Protein 2SAS (pdb70)

Foldseek 3Di:
DADPLLLVLLVVCCPQLAQCVPPQKGAVVSLVSLLCVVCVPCPVVDDPVRSVVLSVLSVVLLVQVCVQQVPPPPRIRGSVSSVVSLVVQLVDDDALVSDRVSVVSSLVSVQCVLCVPPPQFNDLVSLVVLCVVRVADQPPSVVLVCLLCVNVVRTRGSVSSSRLCVCSNHDSDDGNVCCSSNDDD

Organism: Branchiostoma lanceolatum (NCBI:txid7740)

Radius of gyration: 16.26 Å; Cα contacts (8 Å, |Δi|>4): 207; chains: 1; bounding box: 31×40×45 Å

CATH classification: 1.10.238.10

Sequence (185 aa):
GLNDFQKQKIKFTFDFFLDMNHDGSIQDNDFEDMMTRYKEVNKGSLSDADYKSMQASLEDEWRDLKGRADINKDDVVSWEEYLAMWEKTIATCKSVADLPAWCQNRIPFLFKGMDVSGDGIVDLEEFQNYCKNFQLQCADVPAVYNVITDGGKVTFDLNRYKELYYRLLTSPAADAGNTLMGQKP

Structure (mmCIF, N/CA/C/O backbone):
data_2SAS
#
_entry.id   2SAS
#
_cell.length_a   59.600
_cell.length_b   81.300
_cell.length_c   82.400
_cell.angle_alpha   90.00
_cell.angle_beta   90.00
_cell.angle_gamma   90.00
#
_symmetry.space_group_name_H-M   'C 2 2 21'
#
loop_
_entity.id
_entity.type
_entity.pdbx_description
1 polymer 'SARCOPLASMIC CALCIUM-BINDING PROTEIN'
2 non-polymer 'CALCIUM ION'
3 water water
#
loop_
_atom_site.group_PDB
_atom_site.id
_atom_site.type_symbol
_atom_site.label_atom_id
_atom_site.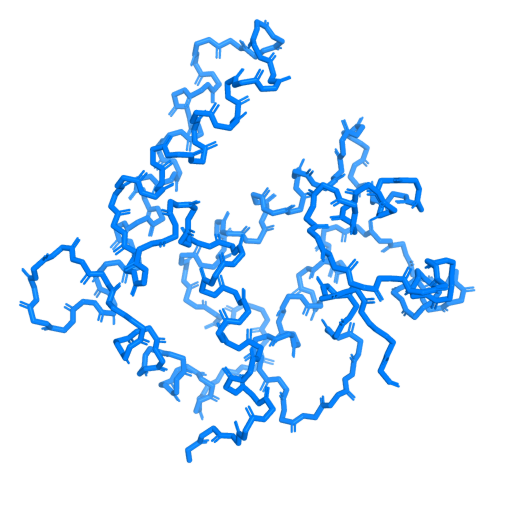label_alt_id
_atom_site.label_comp_id
_atom_site.label_asym_id
_atom_site.label_entity_id
_atom_site.label_seq_id
_atom_site.pdbx_PDB_ins_code
_atom_site.Cartn_x
_atom_site.Cartn_y
_atom_site.Cartn_z
_atom_site.occupancy
_atom_site.B_iso_or_equiv
_atom_site.auth_seq_id
_atom_site.auth_comp_id
_atom_site.auth_asym_id
_atom_site.auth_atom_id
_atom_site.pdbx_PDB_model_num
ATOM 1 N N . GLY A 1 1 ? 18.935 -9.265 36.252 1.00 23.16 1 GLY A N 1
ATOM 2 C CA . GLY A 1 1 ? 19.393 -7.891 35.996 1.00 23.71 1 GLY A CA 1
ATOM 3 C C . GLY A 1 1 ? 19.381 -7.629 34.492 1.00 23.49 1 GLY A C 1
ATOM 4 O O . GLY A 1 1 ? 18.656 -8.249 33.682 1.00 25.75 1 GLY A O 1
ATOM 5 N N . LEU A 1 2 ? 20.216 -6.714 34.087 1.00 21.01 2 LEU A N 1
ATOM 6 C CA . LEU A 1 2 ? 20.297 -6.436 32.614 1.00 19.42 2 LEU A CA 1
ATOM 7 C C . LEU A 1 2 ? 21.709 -6.889 32.326 1.00 19.18 2 LEU A C 1
ATOM 8 O O . LEU A 1 2 ? 22.491 -6.821 33.296 1.00 20.87 2 LEU A O 1
ATOM 13 N N . ASN A 1 3 ? 22.091 -7.367 31.162 1.00 18.80 3 ASN A N 1
ATOM 14 C CA . ASN A 1 3 ? 23.540 -7.733 31.002 1.00 15.48 3 ASN A CA 1
ATOM 15 C C . ASN A 1 3 ? 24.242 -6.439 30.615 1.00 16.17 3 ASN A C 1
ATOM 16 O O . ASN A 1 3 ? 23.579 -5.373 30.455 1.00 16.95 3 ASN A O 1
ATOM 21 N N . ASP A 1 4 ? 25.539 -6.533 30.417 1.00 15.93 4 ASP A N 1
ATOM 22 C CA . ASP A 1 4 ? 26.433 -5.450 30.082 1.00 16.18 4 ASP A CA 1
ATOM 23 C C . ASP A 1 4 ? 25.909 -4.706 28.823 1.00 16.01 4 ASP A C 1
ATOM 24 O O . ASP A 1 4 ? 25.686 -3.507 28.906 1.00 15.11 4 ASP A O 1
ATOM 29 N N . PHE A 1 5 ? 25.745 -5.475 27.780 1.00 15.57 5 PHE A N 1
ATOM 30 C CA . PHE A 1 5 ? 25.261 -5.078 26.475 1.00 15.84 5 PHE A CA 1
ATOM 31 C C . PHE A 1 5 ? 23.983 -4.247 26.588 1.00 17.03 5 PHE A C 1
ATOM 32 O O . PHE A 1 5 ? 23.894 -3.167 25.987 1.00 16.22 5 PHE A O 1
ATOM 40 N N . GLN A 1 6 ? 23.028 -4.804 27.349 1.00 16.41 6 GLN A N 1
ATOM 41 C CA . GLN A 1 6 ? 21.774 -4.103 27.549 1.00 17.23 6 GLN A CA 1
ATOM 42 C C . GLN A 1 6 ? 21.999 -2.721 28.162 1.00 17.97 6 GLN A C 1
ATOM 43 O O . GLN A 1 6 ? 21.409 -1.726 27.749 1.00 17.72 6 GLN A O 1
ATOM 49 N N . LYS A 1 7 ? 22.837 -2.679 29.187 1.00 19.30 7 LYS A N 1
ATOM 50 C CA . LYS A 1 7 ? 23.155 -1.486 29.945 1.00 19.59 7 LYS A CA 1
ATOM 51 C C . LYS A 1 7 ? 23.904 -0.453 29.124 1.00 19.19 7 LYS A C 1
ATOM 52 O O . LYS A 1 7 ? 23.754 0.765 29.396 1.00 19.57 7 LYS A O 1
ATOM 58 N N . GLN A 1 8 ? 24.638 -0.950 28.181 1.00 18.32 8 GLN A N 1
ATOM 59 C CA . GLN A 1 8 ? 25.430 -0.124 27.240 1.00 18.66 8 GLN A CA 1
ATOM 60 C C . GLN A 1 8 ? 24.489 0.704 26.349 1.00 17.55 8 GLN A C 1
ATOM 61 O O . GLN A 1 8 ? 24.714 1.923 26.158 1.00 18.05 8 GLN A O 1
ATOM 67 N N . LYS A 1 9 ? 23.477 0.062 25.821 1.00 16.35 9 LYS A N 1
ATOM 68 C CA . LYS A 1 9 ? 22.476 0.629 24.913 1.00 15.48 9 LYS A CA 1
ATOM 69 C C . LYS A 1 9 ? 21.552 1.510 25.715 1.00 16.36 9 LYS A C 1
ATOM 70 O O . LYS A 1 9 ? 21.069 2.507 25.163 1.00 18.09 9 LYS A O 1
ATOM 76 N N . ILE A 1 10 ? 21.271 1.125 26.954 1.00 16.68 10 ILE A N 1
ATOM 77 C CA . ILE A 1 10 ? 20.444 1.999 27.813 1.00 16.41 10 ILE A CA 1
ATOM 78 C C . ILE A 1 10 ? 21.212 3.310 28.066 1.00 15.44 10 ILE A C 1
ATOM 79 O O . ILE A 1 10 ? 20.694 4.429 27.973 1.00 15.65 10 ILE A O 1
ATOM 84 N N . LYS A 1 11 ? 22.488 3.206 28.346 1.00 15.15 11 LYS A N 1
ATOM 85 C CA . LYS A 1 11 ? 23.312 4.409 28.556 1.00 16.86 11 LYS A CA 1
ATOM 86 C C . LYS A 1 11 ? 23.178 5.253 27.279 1.00 17.83 11 LYS A C 1
ATOM 87 O O . LYS A 1 11 ? 22.887 6.456 27.325 1.00 18.78 11 LYS A O 1
ATOM 93 N N . PHE A 1 12 ? 23.349 4.587 26.127 1.00 17.40 12 PHE A N 1
ATOM 94 C CA . PHE A 1 12 ? 23.232 5.205 24.821 1.00 16.08 12 PHE A CA 1
ATOM 95 C C . PHE A 1 12 ? 22.006 6.072 24.706 1.00 15.77 12 PHE A C 1
ATOM 96 O O . PHE A 1 12 ? 22.158 7.245 24.305 1.00 17.65 12 PHE A O 1
ATOM 104 N N . THR A 1 13 ? 20.835 5.583 24.978 1.00 16.36 13 THR A N 1
ATOM 105 C CA . THR A 1 13 ? 19.601 6.422 24.906 1.00 16.99 13 THR A CA 1
ATOM 106 C C . THR A 1 13 ? 19.576 7.512 25.947 1.00 19.36 13 THR A C 1
ATOM 107 O O . THR A 1 13 ? 18.976 8.623 25.749 1.00 21.96 13 THR A O 1
ATOM 111 N N . PHE A 1 14 ? 20.172 7.285 27.117 1.00 18.50 14 PHE A N 1
ATOM 112 C CA . PHE A 1 14 ? 20.132 8.331 28.180 1.00 17.57 14 PHE A CA 1
ATOM 113 C C . PHE A 1 14 ? 20.834 9.535 27.559 1.00 18.43 14 PHE A C 1
ATOM 114 O O . PHE A 1 14 ? 20.283 10.618 27.402 1.00 18.04 14 PHE A O 1
ATOM 122 N N . ASP A 1 15 ? 22.070 9.247 27.151 1.00 18.57 15 ASP A N 1
ATOM 123 C CA . ASP A 1 15 ? 23.021 10.192 26.624 1.00 17.80 15 ASP A CA 1
ATOM 124 C C . ASP A 1 15 ? 22.738 10.933 25.338 1.00 17.62 15 ASP A C 1
ATOM 125 O O . ASP A 1 15 ? 23.128 12.103 25.252 1.00 19.53 15 ASP A O 1
ATOM 130 N N . PHE A 1 16 ? 22.208 10.258 24.347 1.00 18.23 16 PHE A N 1
ATOM 131 C CA . PHE A 1 16 ? 21.949 10.798 23.016 1.00 16.48 16 PHE A CA 1
ATOM 132 C C . PHE A 1 16 ? 20.518 11.176 22.807 1.00 15.37 16 PHE A C 1
ATOM 133 O O . PHE A 1 16 ? 20.197 12.089 22.038 1.00 17.69 16 PHE A O 1
ATOM 141 N N . PHE A 1 17 ? 19.605 10.510 23.447 1.00 15.22 17 PHE A N 1
ATOM 142 C CA . PHE A 1 17 ? 18.185 10.818 23.188 1.00 14.91 17 PHE A CA 1
ATOM 143 C C . PHE A 1 17 ? 17.581 11.651 24.311 1.00 16.29 17 PHE A C 1
ATOM 144 O O . PHE A 1 17 ? 16.466 12.132 24.057 1.00 16.27 17 PHE A O 1
ATOM 152 N N . LEU A 1 18 ? 18.225 11.797 25.464 1.00 17.32 18 LEU A N 1
ATOM 153 C CA . LEU A 1 18 ? 17.512 12.564 26.514 1.00 18.24 18 LEU A CA 1
ATOM 154 C C . LEU A 1 18 ? 18.331 13.644 27.207 1.00 18.23 18 LEU A C 1
ATOM 155 O O . LEU A 1 18 ? 17.740 14.726 27.371 1.00 18.25 18 LEU A O 1
ATOM 160 N N . ASP A 1 19 ? 19.534 13.313 27.586 1.00 17.63 19 ASP A N 1
ATOM 161 C CA . ASP A 1 19 ? 20.435 14.228 28.303 1.00 17.76 19 ASP A CA 1
ATOM 162 C C . ASP A 1 19 ? 21.113 15.143 27.294 1.00 17.66 19 ASP A C 1
ATOM 163 O O . ASP A 1 19 ? 22.320 15.053 27.014 1.00 17.36 19 ASP A O 1
ATOM 168 N N . MET A 1 20 ? 20.307 16.050 26.759 1.00 19.11 20 MET A N 1
ATOM 169 C CA . MET A 1 20 ? 20.771 17.021 25.725 1.00 20.09 20 MET A CA 1
ATOM 170 C C . MET A 1 20 ? 21.910 17.904 26.209 1.00 21.28 20 MET A C 1
ATOM 171 O O . MET A 1 20 ? 22.853 18.109 25.437 1.00 21.61 20 MET A O 1
ATOM 176 N N . ASN A 1 21 ? 21.825 18.364 27.455 1.00 21.57 21 ASN A N 1
ATOM 177 C CA . ASN A 1 21 ? 22.854 19.223 28.019 1.00 22.27 21 ASN A CA 1
ATOM 178 C C . ASN A 1 21 ? 24.014 18.469 28.645 1.00 23.15 21 ASN A C 1
ATOM 179 O O . ASN A 1 21 ? 24.823 19.146 29.314 1.00 24.12 21 ASN A O 1
ATOM 184 N N . HIS A 1 22 ? 24.051 17.162 28.557 1.00 23.15 22 HIS A N 1
ATOM 185 C CA . HIS A 1 22 ? 25.188 16.397 29.097 1.00 22.99 22 HIS A CA 1
ATOM 186 C C . HIS A 1 22 ? 25.577 16.516 30.523 1.00 22.18 22 HIS A C 1
ATOM 187 O O . HIS A 1 22 ? 26.807 16.523 30.836 1.00 23.34 22 HIS A O 1
ATOM 194 N N . ASP A 1 23 ? 24.695 16.529 31.506 1.00 21.56 23 ASP A N 1
ATOM 195 C CA . ASP A 1 23 ? 25.141 16.637 32.919 1.00 20.63 23 ASP A CA 1
ATOM 196 C C . ASP A 1 23 ? 24.925 15.381 33.714 1.00 21.97 23 ASP A C 1
ATOM 197 O O . ASP A 1 23 ? 25.135 15.355 34.947 1.00 22.96 23 ASP A O 1
ATOM 202 N N . GLY A 1 24 ? 24.535 14.262 33.088 1.00 22.14 24 GLY A N 1
ATOM 203 C CA . GLY A 1 24 ? 24.346 12.992 33.741 1.00 21.37 24 GLY A CA 1
ATOM 204 C C . GLY A 1 24 ? 22.993 12.838 34.394 1.00 22.09 24 GLY A C 1
ATOM 205 O O . GL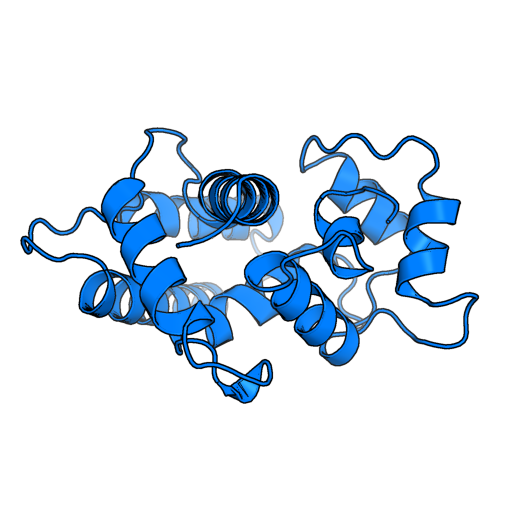Y A 1 24 ? 22.803 11.882 35.183 1.00 22.23 24 GLY A O 1
ATOM 206 N N . SER A 1 25 ? 22.115 13.783 34.097 1.00 21.75 25 SER A N 1
ATOM 207 C CA . SER A 1 25 ? 20.755 13.819 34.647 1.00 21.15 25 SER A CA 1
ATOM 208 C C . SER A 1 25 ? 19.819 14.327 33.514 1.00 20.30 25 SER A C 1
ATOM 209 O O . SER A 1 25 ? 20.277 15.173 32.759 1.00 18.50 25 SER A O 1
ATOM 212 N N . ILE A 1 26 ? 18.623 13.815 33.573 1.00 20.43 26 ILE A N 1
ATOM 213 C 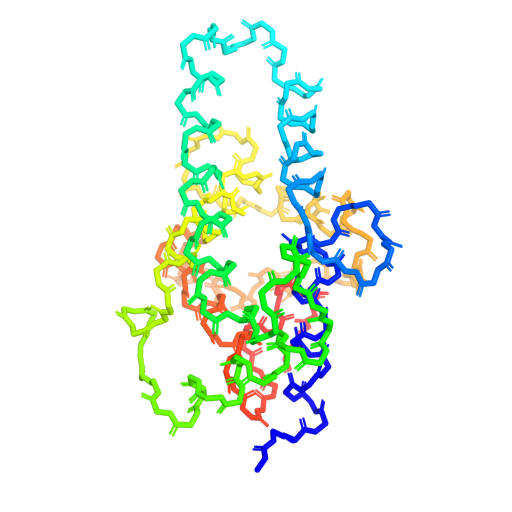CA . ILE A 1 26 ? 17.506 14.157 32.730 1.00 21.14 26 ILE A CA 1
ATOM 214 C C . ILE A 1 26 ? 16.722 15.185 33.624 1.00 21.68 26 ILE A C 1
ATOM 215 O O . ILE A 1 26 ? 16.496 14.833 34.785 1.00 20.58 26 ILE A O 1
ATOM 220 N N . GLN A 1 27 ? 16.354 16.296 33.052 1.00 22.61 27 GLN A N 1
ATOM 221 C CA . GLN A 1 27 ? 15.603 17.344 33.797 1.00 22.92 27 GLN A CA 1
ATOM 222 C C . GLN A 1 27 ? 14.833 18.170 32.782 1.00 21.59 27 GLN A C 1
ATOM 223 O O . GLN A 1 27 ? 15.326 18.022 31.645 1.00 23.49 27 GLN A O 1
ATOM 229 N N . ASP A 1 28 ? 13.822 18.924 33.130 1.00 19.60 28 ASP A N 1
ATOM 230 C CA . ASP A 1 28 ? 13.105 19.754 32.158 1.00 18.70 28 ASP A CA 1
ATOM 231 C C . ASP A 1 28 ? 14.077 20.509 31.253 1.00 17.17 28 ASP A C 1
ATOM 232 O O . ASP A 1 28 ? 13.833 20.608 30.056 1.00 16.33 28 ASP A O 1
ATOM 237 N N . ASN A 1 29 ? 15.174 21.027 31.765 1.00 16.92 29 ASN A N 1
ATOM 238 C CA . ASN A 1 29 ? 16.083 21.783 30.921 1.00 19.42 29 ASN A CA 1
ATOM 239 C C . ASN A 1 29 ? 16.574 20.989 29.707 1.00 19.60 29 ASN A C 1
ATOM 240 O O . ASN A 1 29 ? 16.972 21.641 28.702 1.00 21.26 29 ASN A O 1
ATOM 245 N N . ASP A 1 30 ? 16.634 19.699 29.803 1.00 18.17 30 ASP A N 1
ATOM 246 C CA . ASP A 1 30 ? 17.082 18.815 28.706 1.00 16.60 30 ASP A CA 1
ATOM 247 C C . ASP A 1 30 ? 15.998 18.942 27.591 1.00 15.52 30 ASP A C 1
ATOM 248 O O . ASP A 1 30 ? 16.388 19.127 26.437 1.00 15.62 30 ASP A O 1
ATOM 253 N N . PHE A 1 31 ? 14.771 18.867 28.008 1.00 12.43 31 PHE A N 1
ATOM 254 C CA . PHE A 1 31 ? 13.603 19.014 27.135 1.00 14.19 31 PHE A CA 1
ATOM 255 C C . PHE A 1 31 ? 13.531 20.419 26.534 1.00 16.01 31 PHE A C 1
ATOM 256 O O . PHE A 1 31 ? 13.126 20.597 25.361 1.00 15.30 31 PHE A O 1
ATOM 264 N N . GLU A 1 32 ? 13.898 21.469 27.265 1.00 18.36 32 GLU A N 1
ATOM 265 C CA . GLU A 1 32 ? 13.905 22.840 26.726 1.00 20.14 32 GLU A CA 1
ATOM 266 C C . GLU A 1 32 ? 14.957 22.880 25.602 1.00 20.44 32 GLU A C 1
ATOM 267 O O . GLU A 1 32 ? 14.816 23.576 24.583 1.00 19.84 32 GLU A O 1
ATOM 273 N N . ASP A 1 33 ? 16.023 22.112 25.742 1.00 20.37 33 ASP A N 1
ATOM 274 C CA . ASP A 1 33 ? 17.129 22.004 24.783 1.00 20.45 33 ASP A CA 1
ATOM 275 C C . ASP A 1 33 ? 16.684 21.297 23.500 1.00 20.40 33 ASP A C 1
ATOM 276 O O . ASP A 1 33 ? 17.251 21.423 22.398 1.00 20.94 33 ASP A O 1
ATOM 281 N N . MET A 1 34 ? 15.655 20.485 23.625 1.00 19.02 34 MET A N 1
ATOM 282 C CA . MET A 1 34 ? 15.133 19.785 22.427 1.00 16.73 34 MET A CA 1
ATOM 283 C C . MET A 1 34 ? 14.428 20.846 21.565 1.00 17.85 34 MET A C 1
ATOM 284 O O . MET A 1 34 ? 14.556 20.881 20.321 1.00 18.52 34 MET A O 1
ATOM 289 N N . MET A 1 35 ? 13.691 21.696 22.248 1.00 17.34 35 MET A N 1
ATOM 290 C CA . MET A 1 35 ? 12.901 22.801 21.736 1.00 17.69 35 MET A CA 1
ATOM 291 C C . MET A 1 35 ? 13.807 23.827 21.099 1.00 18.56 35 MET A C 1
ATOM 292 O O . MET A 1 35 ? 13.559 24.286 19.977 1.00 20.50 35 MET A O 1
ATOM 297 N N . THR A 1 36 ? 14.857 24.170 21.821 1.00 19.22 36 THR A N 1
ATOM 298 C CA . THR A 1 36 ? 15.875 25.062 21.267 1.00 19.43 36 THR A CA 1
ATOM 299 C C . THR A 1 36 ? 16.403 24.450 19.972 1.00 19.44 36 THR A C 1
ATOM 300 O O . THR A 1 36 ? 16.603 25.184 19.025 1.00 20.41 36 THR A O 1
ATOM 304 N N . ARG A 1 37 ? 16.681 23.186 19.949 1.00 22.68 37 ARG A N 1
ATOM 305 C CA . ARG A 1 37 ? 17.237 22.471 18.753 1.00 23.32 37 ARG A CA 1
ATOM 306 C C . ARG A 1 37 ? 16.235 22.673 17.592 1.00 23.20 37 ARG A C 1
ATOM 307 O O . ARG A 1 37 ? 16.640 23.142 16.520 1.00 23.47 37 ARG A O 1
ATOM 315 N N . TYR A 1 38 ? 14.993 22.340 17.920 1.00 21.85 38 TYR A N 1
ATOM 316 C CA . TYR A 1 38 ? 13.843 22.403 17.030 1.00 21.17 38 TYR A CA 1
ATOM 317 C C . TYR A 1 38 ? 13.647 23.743 16.343 1.00 21.57 38 TYR A C 1
ATOM 318 O O . TYR A 1 38 ? 13.423 23.791 15.121 1.00 21.05 38 TYR A O 1
ATOM 327 N N . LYS A 1 39 ? 13.604 24.786 17.154 1.00 22.20 39 LYS A N 1
ATOM 328 C CA . LYS A 1 39 ? 13.421 26.162 16.643 1.00 22.23 39 LYS A CA 1
ATOM 329 C C . LYS A 1 39 ? 14.716 26.535 15.883 1.00 22.60 39 LYS A C 1
ATOM 330 O O . LYS A 1 39 ? 14.603 27.119 14.808 1.00 23.49 39 LYS A O 1
ATOM 336 N N . GLU A 1 40 ? 15.844 26.180 16.406 1.00 22.92 40 GLU A N 1
ATOM 337 C CA . GLU A 1 40 ? 17.207 26.393 15.898 1.00 25.44 40 GLU A CA 1
ATOM 338 C C . GLU A 1 40 ? 17.252 26.055 14.411 1.00 25.99 40 GLU A C 1
ATOM 339 O O . GLU A 1 40 ? 17.692 26.899 13.570 1.00 26.97 40 GLU A O 1
ATOM 345 N N . VAL A 1 41 ? 16.772 24.872 14.046 1.00 25.52 41 VAL A N 1
ATOM 346 C CA . VAL A 1 41 ? 16.768 24.372 12.686 1.00 24.73 41 VAL A CA 1
ATOM 347 C C . VAL A 1 41 ? 15.549 24.631 11.826 1.00 23.93 41 VAL A C 1
ATOM 348 O O . VAL A 1 41 ? 15.770 24.614 10.592 1.00 23.52 41 VAL A O 1
ATOM 352 N N . ASN A 1 42 ? 14.372 24.734 12.392 1.00 22.41 42 ASN A N 1
ATOM 353 C CA . ASN A 1 42 ? 13.174 24.970 11.595 1.00 23.91 42 ASN A CA 1
ATOM 354 C C . ASN A 1 42 ? 12.777 26.451 11.399 1.00 22.90 42 ASN A C 1
ATOM 355 O O . ASN A 1 42 ? 11.979 26.723 10.490 1.00 22.01 42 ASN A O 1
ATOM 360 N N . LYS A 1 43 ? 13.241 27.267 12.293 1.00 22.13 43 LYS A N 1
ATOM 361 C CA . LYS A 1 43 ? 12.972 28.686 12.418 1.00 21.09 43 LYS A CA 1
ATOM 362 C C . LYS A 1 43 ? 11.526 28.992 12.061 1.00 19.85 43 LYS A C 1
ATOM 363 O O . LYS A 1 43 ? 10.599 28.360 12.543 1.00 18.17 43 LYS A O 1
ATOM 369 N N . GLY A 1 44 ? 11.318 29.933 11.143 1.00 20.00 44 GLY A N 1
ATOM 370 C CA . GLY A 1 44 ? 10.030 30.364 10.638 1.00 17.88 44 GLY A CA 1
ATOM 371 C C . GLY A 1 44 ? 9.370 29.358 9.718 1.00 17.39 44 GLY A C 1
ATOM 372 O O . GLY A 1 44 ? 8.234 29.646 9.238 1.00 16.10 44 GLY A O 1
ATOM 373 N N . SER A 1 45 ? 10.014 28.201 9.498 1.00 15.99 45 SER A N 1
ATOM 374 C CA . SER A 1 45 ? 9.325 27.224 8.615 1.00 17.07 45 SER A CA 1
ATOM 375 C C . SER A 1 45 ? 8.081 26.707 9.334 1.00 15.64 45 SER A C 1
ATOM 376 O O . SER A 1 45 ? 7.213 26.158 8.683 1.00 15.83 45 SER A O 1
ATOM 379 N N . LEU A 1 46 ? 8.118 26.831 10.644 1.00 17.32 46 LEU A N 1
ATOM 380 C CA . LEU A 1 46 ? 7.011 26.319 11.503 1.00 18.66 46 LEU A CA 1
ATOM 381 C C . LEU A 1 46 ? 6.332 27.518 12.125 1.00 18.47 46 LEU A C 1
ATOM 382 O O . LEU A 1 46 ? 7.035 28.517 12.402 1.00 20.11 46 LEU A O 1
ATOM 387 N N . SER A 1 47 ? 5.057 27.471 12.375 1.00 18.17 47 SER A N 1
ATOM 388 C CA . SER A 1 47 ? 4.385 28.605 13.042 1.00 18.81 47 SER A CA 1
ATOM 389 C C . SER A 1 47 ? 4.564 28.525 14.567 1.00 19.79 47 SER A C 1
ATOM 390 O O . SER A 1 47 ? 5.014 27.481 15.133 1.00 21.76 47 SER A O 1
ATOM 393 N N . ASP A 1 48 ? 4.174 29.587 15.227 1.00 17.96 48 ASP A N 1
ATOM 394 C CA . ASP A 1 48 ? 4.225 29.688 16.701 1.00 17.40 48 ASP A CA 1
ATOM 395 C C . ASP A 1 48 ? 3.413 28.502 17.234 1.00 15.72 48 ASP A C 1
ATOM 396 O O . ASP A 1 48 ? 3.837 27.693 18.055 1.00 16.35 48 ASP A O 1
ATOM 401 N N . ALA A 1 49 ? 2.205 28.343 16.776 1.00 15.58 49 ALA A N 1
ATOM 402 C CA . ALA A 1 49 ? 1.349 27.232 17.217 1.00 16.34 49 ALA A CA 1
ATOM 403 C C . ALA A 1 49 ? 2.055 25.877 17.102 1.00 16.82 49 ALA A C 1
ATOM 404 O O . ALA A 1 49 ? 1.855 25.040 18.000 1.00 16.54 49 ALA A O 1
ATOM 406 N N . ASP A 1 50 ? 2.813 25.636 16.033 1.00 16.61 50 ASP A N 1
ATOM 407 C CA . ASP A 1 50 ? 3.492 24.349 15.847 1.00 18.14 50 ASP A CA 1
ATOM 408 C C . ASP A 1 50 ? 4.510 24.121 16.972 1.00 19.03 50 ASP A C 1
ATOM 409 O O . ASP A 1 50 ? 4.632 22.985 17.448 1.00 20.22 50 ASP A O 1
ATOM 414 N N . TYR A 1 51 ? 5.220 25.170 17.354 1.00 17.43 51 TYR A N 1
ATOM 415 C CA . TYR A 1 51 ? 6.208 25.054 18.439 1.00 16.40 51 TYR A CA 1
ATOM 416 C C . TYR A 1 51 ? 5.514 24.786 19.759 1.00 18.40 51 TYR A C 1
ATOM 417 O O . TYR A 1 51 ? 5.960 24.017 20.596 1.00 17.47 51 TYR A O 1
ATOM 426 N N . LYS A 1 52 ? 4.340 25.446 19.872 1.00 19.72 52 LYS A N 1
ATOM 427 C CA . LYS A 1 52 ? 3.533 25.274 21.082 1.00 19.09 52 LYS A CA 1
ATOM 428 C C . LYS A 1 52 ? 3.079 23.841 21.213 1.00 19.13 52 LYS A C 1
ATOM 429 O O . LYS A 1 52 ? 3.236 23.239 22.304 1.00 18.29 52 LYS A O 1
ATOM 435 N N . SER A 1 53 ? 2.597 23.264 20.126 1.00 19.15 53 SER A N 1
ATOM 436 C CA . SER A 1 53 ? 2.139 21.860 20.200 1.00 19.79 53 SER A CA 1
ATOM 437 C C . SER A 1 53 ? 3.291 20.958 20.588 1.00 20.63 53 SER A C 1
ATOM 438 O O . SER A 1 53 ? 3.137 20.090 21.443 1.00 21.99 53 SER A O 1
ATOM 441 N N . MET A 1 54 ? 4.395 21.170 19.908 1.00 21.46 54 MET A N 1
ATOM 442 C CA . MET A 1 54 ? 5.627 20.380 20.135 1.00 21.94 54 MET A CA 1
ATOM 443 C C . MET A 1 54 ? 6.024 20.412 21.616 1.00 20.98 54 MET A C 1
ATOM 444 O O . MET A 1 54 ? 6.419 19.438 22.262 1.00 20.16 54 MET A O 1
ATOM 449 N N . GLN A 1 55 ? 5.907 21.582 22.175 1.00 20.69 55 GLN A N 1
ATOM 450 C CA . GLN A 1 55 ? 6.245 21.833 23.580 1.00 20.83 55 GLN A CA 1
ATOM 451 C C . GLN A 1 55 ? 5.342 21.036 24.525 1.00 19.73 55 GLN A C 1
ATOM 452 O O . GLN A 1 55 ? 5.903 20.417 25.431 1.00 20.02 55 GLN A O 1
ATOM 458 N N . ALA A 1 56 ? 4.040 21.031 24.269 1.00 16.97 56 ALA A N 1
ATOM 459 C CA . ALA A 1 56 ? 3.039 20.334 25.008 1.00 15.38 56 ALA A CA 1
ATOM 460 C C . ALA A 1 56 ? 3.324 18.826 25.006 1.00 18.05 56 ALA A C 1
ATOM 461 O O . ALA A 1 56 ? 3.191 18.168 26.064 1.00 18.40 56 ALA A O 1
ATOM 463 N N . SER A 1 57 ? 3.774 18.291 23.873 1.00 19.05 57 SER A N 1
ATOM 464 C CA . SER A 1 57 ? 4.094 16.854 23.836 1.00 19.17 57 SER A CA 1
ATOM 465 C C . SER A 1 57 ? 5.384 16.585 24.592 1.00 18.85 57 SER A C 1
ATOM 466 O O . SER A 1 57 ? 5.513 15.452 25.101 1.00 20.19 57 SER A O 1
ATOM 469 N N . LEU A 1 58 ? 6.283 17.535 24.692 1.00 18.62 58 LEU A N 1
ATOM 470 C CA . LEU A 1 58 ? 7.542 17.352 25.446 1.00 18.90 58 LEU A CA 1
ATOM 471 C C . LEU A 1 58 ? 7.244 17.435 26.954 1.00 20.23 58 LEU A C 1
ATOM 472 O O . LEU A 1 58 ? 7.791 16.731 27.818 1.00 19.85 58 LEU A O 1
ATOM 477 N N . GLU A 1 59 ? 6.378 18.388 27.296 1.00 20.17 59 GLU A N 1
ATOM 478 C CA . GLU A 1 59 ? 5.981 18.597 28.699 1.00 19.92 59 GLU A CA 1
ATOM 479 C C . GLU A 1 59 ? 5.357 17.316 29.250 1.00 19.84 59 GLU A C 1
ATOM 480 O O . GLU A 1 59 ? 5.688 16.806 30.319 1.00 19.76 59 GLU A O 1
ATOM 486 N N . ASP A 1 60 ? 4.451 16.836 28.472 1.00 20.10 60 ASP A N 1
ATOM 487 C CA . ASP A 1 60 ? 3.663 15.620 28.618 1.00 22.33 60 ASP A CA 1
ATOM 488 C C . ASP A 1 60 ? 4.625 14.425 28.624 1.00 21.78 60 ASP A C 1
ATOM 489 O O . ASP A 1 60 ? 4.449 13.425 29.322 1.00 23.21 60 ASP A O 1
ATOM 494 N N . GLU A 1 61 ? 5.697 14.495 27.846 1.00 20.51 61 GLU A N 1
ATOM 495 C CA . GLU A 1 61 ? 6.688 13.418 27.850 1.00 19.78 61 GLU A CA 1
ATOM 496 C C . GLU A 1 61 ? 7.454 13.467 29.184 1.00 19.52 61 GLU A C 1
ATOM 497 O O . GLU A 1 61 ? 7.473 12.427 29.943 1.00 20.57 61 GLU A O 1
ATOM 503 N N . TRP A 1 62 ? 8.022 14.576 29.540 1.00 16.95 62 TRP A N 1
ATOM 504 C CA . TRP A 1 62 ? 8.776 14.762 30.781 1.00 18.50 62 TRP A CA 1
ATOM 505 C C . TRP A 1 62 ? 7.959 14.301 32.007 1.00 21.22 62 TRP A C 1
ATOM 506 O O . TRP A 1 62 ? 8.437 13.625 32.923 1.00 21.44 62 TRP A O 1
ATOM 517 N N . ARG A 1 63 ? 6.700 14.710 31.995 1.00 22.52 63 ARG A N 1
ATOM 518 C CA . ARG A 1 63 ? 5.736 14.377 33.037 1.00 23.21 63 ARG A CA 1
ATOM 519 C C . ARG A 1 63 ? 5.636 12.871 33.192 1.00 23.41 63 ARG A C 1
ATOM 520 O O . ARG A 1 63 ? 5.694 12.351 34.311 1.00 24.00 63 ARG A O 1
ATOM 528 N N . ASP A 1 64 ? 5.490 12.155 32.098 1.00 23.89 64 ASP A N 1
ATOM 529 C CA . ASP A 1 64 ? 5.368 10.683 32.187 1.00 22.90 64 ASP A CA 1
ATOM 530 C C . ASP A 1 64 ? 6.702 10.076 32.589 1.00 22.62 64 ASP A C 1
ATOM 531 O O . ASP A 1 64 ? 6.650 9.034 33.290 1.00 24.90 64 ASP A O 1
ATOM 536 N N . LEU A 1 65 ? 7.817 10.631 32.148 1.00 19.74 65 LEU A N 1
ATOM 537 C CA . LEU A 1 65 ? 9.101 10.029 32.546 1.00 18.79 65 LEU A CA 1
ATOM 538 C C . LEU A 1 65 ? 9.321 10.305 34.048 1.00 19.44 65 LEU A C 1
ATOM 539 O O . LEU A 1 65 ? 9.589 9.331 34.782 1.00 17.94 65 LEU A O 1
ATOM 544 N N . LYS A 1 66 ? 9.267 11.573 34.416 1.00 18.85 66 LYS A N 1
ATOM 545 C CA . LYS A 1 66 ? 9.437 12.021 35.808 1.00 19.48 66 LYS A CA 1
ATOM 546 C C . LYS A 1 66 ? 8.577 11.191 36.764 1.00 19.58 66 LYS A C 1
ATOM 547 O O . LYS A 1 66 ? 9.059 10.712 37.806 1.00 20.00 66 LYS A O 1
ATOM 553 N N . GLY A 1 67 ? 7.322 11.026 36.464 1.00 19.88 67 GLY A N 1
ATOM 554 C CA . GLY A 1 67 ? 6.377 10.260 37.291 1.00 21.33 67 GLY A CA 1
ATOM 555 C C . GLY A 1 67 ? 6.591 8.779 37.370 1.00 21.45 67 GLY A C 1
ATOM 556 O O . GLY A 1 67 ? 5.896 8.044 38.101 1.00 22.04 67 GLY A O 1
ATOM 557 N N . ARG A 1 68 ? 7.538 8.228 36.643 1.00 22.71 68 ARG A N 1
ATOM 558 C CA . ARG A 1 68 ? 7.840 6.805 36.612 1.00 22.74 68 ARG A CA 1
ATOM 559 C C . ARG A 1 68 ? 9.240 6.459 37.116 1.00 22.45 68 ARG A C 1
ATOM 560 O O . ARG A 1 68 ? 9.459 5.320 37.595 1.00 24.40 68 ARG A O 1
ATOM 568 N N . ALA A 1 69 ? 10.143 7.380 36.924 1.00 20.82 69 ALA A N 1
ATOM 569 C CA . ALA A 1 69 ? 11.542 7.116 37.259 1.00 19.78 69 ALA A CA 1
ATOM 570 C C . ALA A 1 69 ? 12.053 7.948 38.395 1.00 18.38 69 ALA A C 1
ATOM 571 O O . ALA A 1 69 ? 13.035 7.508 38.983 1.00 17.89 69 ALA A O 1
ATOM 573 N N . ASP A 1 70 ? 11.397 9.065 38.683 1.00 18.29 70 ASP A N 1
ATOM 574 C CA . ASP A 1 70 ? 11.900 9.891 39.791 1.00 19.98 70 ASP A CA 1
ATOM 575 C C . ASP A 1 70 ? 11.385 9.322 41.141 1.00 21.31 70 ASP A C 1
ATOM 576 O O . ASP A 1 70 ? 10.371 9.804 41.680 1.00 20.72 70 ASP A O 1
ATOM 581 N N . ILE A 1 71 ? 12.154 8.387 41.637 1.00 21.59 71 ILE A N 1
ATOM 582 C CA . ILE A 1 71 ? 11.803 7.731 42.893 1.00 24.35 71 ILE A CA 1
ATOM 583 C C . ILE A 1 71 ? 11.789 8.637 44.110 1.00 24.98 71 ILE A C 1
ATOM 584 O O . ILE A 1 71 ? 10.796 8.487 44.869 1.00 25.39 71 ILE A O 1
ATOM 589 N N . ASN A 1 72 ? 12.739 9.526 44.330 1.00 25.50 72 ASN A N 1
ATOM 590 C CA . ASN A 1 72 ? 12.791 10.430 45.470 1.00 25.89 72 ASN A CA 1
ATOM 591 C C . ASN A 1 72 ? 12.191 11.815 45.233 1.00 27.26 72 ASN A C 1
ATOM 592 O O . ASN A 1 72 ? 12.597 12.753 45.973 1.00 29.33 72 ASN A O 1
ATOM 597 N N . LYS A 1 73 ? 11.335 12.001 44.283 1.00 26.56 73 LYS A N 1
ATOM 598 C CA . LYS A 1 73 ? 10.675 13.232 43.972 1.00 25.81 73 LYS A CA 1
ATOM 599 C C . LYS A 1 73 ? 11.401 14.551 43.934 1.00 26.28 73 LYS A C 1
ATOM 600 O O . LYS A 1 73 ? 10.742 15.560 44.321 1.00 27.84 73 LYS A O 1
ATOM 606 N N . ASP A 1 74 ? 12.586 14.662 43.409 1.00 25.40 74 ASP A N 1
ATOM 607 C CA . ASP A 1 74 ? 13.364 15.871 43.228 1.00 25.41 74 ASP A CA 1
ATOM 608 C C . ASP A 1 74 ? 13.401 16.370 41.771 1.00 25.28 74 ASP A C 1
ATOM 609 O O . ASP A 1 74 ? 14.426 17.002 41.429 1.00 24.43 74 ASP A O 1
ATOM 614 N N . ASP A 1 75 ? 12.456 16.101 40.918 1.00 26.30 75 ASP A N 1
ATOM 615 C CA . ASP A 1 75 ? 12.380 16.523 39.514 1.00 26.74 75 ASP A CA 1
ATOM 616 C C . ASP A 1 75 ? 13.618 16.324 38.666 1.00 26.10 75 ASP A C 1
ATOM 617 O O . ASP A 1 75 ? 13.836 17.052 37.654 1.00 27.65 75 ASP A O 1
ATOM 622 N N . VAL A 1 76 ? 14.468 15.426 39.050 1.00 25.42 76 VAL A N 1
ATOM 623 C CA . VAL A 1 76 ? 15.696 15.097 38.300 1.00 23.73 76 VAL A CA 1
ATOM 624 C C . VAL A 1 76 ? 15.628 13.575 38.097 1.00 23.27 76 VAL A C 1
ATOM 625 O O . VAL A 1 76 ? 15.306 12.894 39.105 1.00 22.95 76 VAL A O 1
ATOM 629 N N . VAL A 1 77 ? 15.834 13.089 36.881 1.00 21.34 77 VAL A N 1
ATOM 630 C CA . VAL A 1 77 ? 15.853 11.622 36.712 1.00 19.95 77 VAL A CA 1
ATOM 631 C C . VAL A 1 77 ? 17.364 11.324 36.611 1.00 21.09 77 VAL A C 1
ATOM 632 O O . VAL A 1 77 ? 18.040 11.887 35.721 1.00 21.84 77 VAL A O 1
ATOM 636 N N . SER A 1 78 ? 17.903 10.517 37.523 1.00 19.30 78 SER A N 1
ATOM 637 C CA . SER A 1 78 ? 19.366 10.261 37.356 1.00 19.20 78 SER A CA 1
ATOM 638 C C . SER A 1 78 ? 19.501 9.013 36.502 1.00 17.78 78 SER A C 1
ATOM 639 O O . SER A 1 78 ? 18.487 8.348 36.202 1.00 17.82 78 SER A O 1
ATOM 642 N N . TRP A 1 79 ? 20.714 8.708 36.165 1.00 17.86 79 TRP A N 1
ATOM 643 C CA . TRP A 1 79 ? 21.106 7.509 35.409 1.00 18.51 79 TRP A CA 1
ATOM 644 C C . TRP A 1 79 ? 20.595 6.256 36.127 1.00 18.65 79 TRP A C 1
ATOM 645 O O . TRP A 1 79 ? 19.946 5.406 35.514 1.00 19.77 79 TRP A O 1
ATOM 656 N N . GLU A 1 80 ? 20.935 6.166 37.403 1.00 19.11 80 GLU A N 1
ATOM 657 C CA . GLU A 1 80 ? 20.487 5.071 38.280 1.00 18.74 80 GLU A CA 1
ATOM 658 C C . GLU A 1 80 ? 18.980 4.940 38.282 1.00 17.49 80 GLU A C 1
ATOM 659 O O . GLU A 1 80 ? 18.455 3.808 38.120 1.00 17.43 80 GLU A O 1
ATOM 665 N N . GLU A 1 81 ? 18.204 6.006 38.422 1.00 16.61 81 GLU A N 1
ATOM 666 C CA . GLU A 1 81 ? 16.740 5.844 38.381 1.00 17.14 81 GLU A CA 1
ATOM 667 C C . GLU A 1 81 ? 16.271 5.454 36.980 1.00 17.72 81 GLU A C 1
ATOM 668 O O . GLU A 1 81 ? 15.321 4.651 36.848 1.00 17.90 81 GLU A O 1
ATOM 674 N N . TYR A 1 82 ? 16.921 5.986 35.967 1.00 17.75 82 TYR A N 1
ATOM 675 C CA . TYR A 1 82 ? 16.637 5.673 34.568 1.00 18.39 82 TYR A CA 1
ATOM 676 C C . TYR A 1 82 ? 16.982 4.197 34.308 1.00 18.46 82 TYR A C 1
ATOM 677 O O . TYR A 1 82 ? 16.227 3.528 33.538 1.00 18.32 82 TYR A O 1
ATOM 686 N N . LEU A 1 83 ? 18.052 3.723 34.927 1.00 18.19 83 LEU A N 1
ATOM 687 C CA . LEU A 1 83 ? 18.446 2.270 34.744 1.00 18.25 83 LEU A CA 1
ATOM 688 C C . LEU A 1 83 ? 17.328 1.432 35.367 1.00 18.65 83 LEU A C 1
ATOM 689 O O . LEU A 1 83 ? 16.708 0.562 34.742 1.00 19.63 83 LEU A O 1
ATOM 694 N N . ALA A 1 84 ? 17.027 1.738 36.625 1.00 18.47 84 ALA A N 1
ATOM 695 C CA . ALA A 1 84 ? 15.947 1.107 37.396 1.00 17.07 84 ALA A CA 1
ATOM 696 C C . ALA A 1 84 ? 14.675 1.053 36.620 1.00 16.72 84 ALA A C 1
ATOM 697 O O . ALA A 1 84 ? 14.011 0.004 36.624 1.00 19.36 84 ALA A O 1
ATOM 699 N N . MET A 1 85 ? 14.260 2.137 35.984 1.00 17.61 85 MET A N 1
ATOM 700 C CA . MET A 1 85 ? 13.037 2.182 35.170 1.00 17.42 85 MET A CA 1
ATOM 701 C C . MET A 1 85 ? 13.138 1.130 34.056 1.00 17.38 85 MET A C 1
ATOM 702 O O . MET A 1 85 ? 12.192 0.363 33.812 1.00 18.38 85 MET A O 1
ATOM 707 N N . TRP A 1 86 ? 14.274 1.073 33.418 1.00 18.58 86 TRP A N 1
ATOM 708 C CA . TRP A 1 86 ? 14.456 0.082 32.318 1.00 19.58 86 TRP A CA 1
ATOM 709 C C . TRP A 1 86 ? 14.490 -1.349 32.786 1.00 20.08 86 TRP A C 1
ATOM 710 O O . TRP A 1 86 ? 13.896 -2.219 32.097 1.00 19.63 86 TRP A O 1
ATOM 721 N N . GLU A 1 87 ? 15.111 -1.597 33.920 1.00 21.18 87 GLU A N 1
ATOM 722 C CA . GLU A 1 87 ? 15.149 -2.973 34.476 1.00 21.94 87 GLU A CA 1
ATOM 723 C C . GLU A 1 87 ? 13.749 -3.454 34.758 1.00 20.79 87 GLU A C 1
ATOM 724 O O . GLU A 1 87 ? 13.451 -4.632 34.537 1.00 22.13 87 GLU A O 1
ATOM 730 N N . LYS A 1 88 ? 12.921 -2.539 35.207 1.00 21.24 88 LYS A N 1
ATOM 731 C CA . LYS A 1 88 ? 11.490 -2.864 35.522 1.00 21.39 88 LYS A CA 1
ATOM 732 C C . LYS A 1 88 ? 10.779 -3.196 34.228 1.00 20.83 88 LYS A C 1
ATOM 733 O O . LYS A 1 88 ? 10.291 -4.312 34.081 1.00 20.66 88 LYS A O 1
ATOM 739 N N . THR A 1 89 ? 10.712 -2.363 33.199 1.00 20.87 89 THR A N 1
ATOM 740 C CA . THR A 1 89 ? 10.027 -2.708 31.951 1.00 20.40 89 THR A CA 1
ATOM 741 C C . THR A 1 89 ? 10.622 -3.824 31.127 1.00 21.12 89 THR A C 1
ATOM 742 O O . THR A 1 89 ? 9.874 -4.489 30.394 1.00 20.13 89 THR A O 1
ATOM 746 N N . ILE A 1 90 ? 11.937 -4.021 31.156 1.00 22.65 90 ILE A N 1
ATOM 747 C CA . ILE A 1 90 ? 12.467 -5.134 30.317 1.00 24.76 90 ILE A CA 1
ATOM 748 C C . ILE A 1 90 ? 11.921 -6.408 30.941 1.00 27.15 90 ILE A C 1
ATOM 749 O O . ILE A 1 90 ? 11.479 -7.369 30.304 1.00 27.89 90 ILE A O 1
ATOM 754 N N . ALA A 1 91 ? 11.928 -6.373 32.277 1.00 29.01 91 ALA A N 1
ATOM 755 C CA . ALA A 1 91 ? 11.463 -7.537 33.056 1.00 30.35 91 ALA A CA 1
ATOM 756 C C . ALA A 1 91 ? 10.146 -8.081 32.547 1.00 30.77 91 ALA A C 1
ATOM 757 O O . ALA A 1 91 ? 9.971 -9.320 32.601 1.00 32.17 91 ALA A O 1
ATOM 759 N N . THR A 1 92 ? 9.262 -7.252 32.034 1.00 31.07 92 THR A N 1
ATOM 760 C CA . THR A 1 92 ? 7.949 -7.647 31.534 1.00 31.26 92 THR A CA 1
ATOM 761 C C . THR A 1 92 ? 7.367 -6.968 30.309 1.00 30.76 92 THR A C 1
ATOM 762 O O . THR A 1 92 ? 6.145 -6.675 30.458 1.00 32.33 92 THR A O 1
ATOM 766 N N . CYS A 1 93 ? 7.990 -6.680 29.211 1.00 29.73 93 CYS A N 1
ATOM 767 C CA . CYS A 1 93 ? 7.353 -6.040 28.024 1.00 29.16 93 CYS A CA 1
ATOM 768 C C . CYS A 1 93 ? 7.538 -6.914 26.775 1.00 28.79 93 CYS A C 1
ATOM 769 O O . CYS A 1 93 ? 8.567 -7.626 26.715 1.00 28.13 93 CYS A O 1
ATOM 772 N N . LYS A 1 94 ? 6.654 -6.915 25.785 1.00 29.49 94 LYS A N 1
ATOM 773 C CA . LYS A 1 94 ? 6.820 -7.756 24.589 1.00 30.36 94 LYS A CA 1
ATOM 774 C C . LYS A 1 94 ? 6.759 -7.115 23.224 1.00 29.87 94 LYS A C 1
ATOM 775 O O . LYS A 1 94 ? 7.285 -7.778 22.274 1.00 30.74 94 LYS A O 1
ATOM 781 N N . SER A 1 95 ? 6.220 -5.945 23.043 1.00 30.00 95 SER A N 1
ATOM 782 C CA . SER A 1 95 ? 6.172 -5.243 21.720 1.00 28.65 95 SER A CA 1
ATOM 783 C C . SER A 1 95 ? 6.348 -3.735 21.982 1.00 28.88 95 SER A C 1
ATOM 784 O O . SER A 1 95 ? 6.305 -3.378 23.186 1.00 29.32 95 SER A O 1
ATOM 787 N N . VAL A 1 96 ? 6.507 -2.917 20.945 1.00 28.14 96 VAL A N 1
ATOM 788 C CA . VAL A 1 96 ? 6.672 -1.481 21.112 1.00 28.63 96 VAL A CA 1
ATOM 789 C C . VAL A 1 96 ? 5.448 -0.981 21.926 1.00 28.49 96 VAL A C 1
ATOM 790 O O . VAL A 1 96 ? 5.578 -0.136 22.819 1.00 27.70 96 VAL A O 1
ATOM 794 N N . ALA A 1 97 ? 4.330 -1.571 21.605 1.00 28.52 97 ALA A N 1
ATOM 795 C CA . ALA A 1 97 ? 3.061 -1.248 22.281 1.00 29.98 97 ALA A CA 1
ATOM 796 C C . ALA A 1 97 ? 3.085 -1.428 23.793 1.00 29.68 97 ALA A C 1
ATOM 797 O O . ALA A 1 97 ? 2.078 -0.971 24.398 1.00 29.31 97 ALA A O 1
ATOM 799 N N . ASP A 1 98 ? 4.099 -2.003 24.421 1.00 30.16 98 ASP A N 1
ATOM 800 C CA . ASP A 1 98 ? 4.196 -2.204 25.883 1.00 30.61 98 ASP A CA 1
ATOM 801 C C . ASP A 1 98 ? 5.075 -1.178 26.635 1.00 29.59 98 ASP A C 1
ATOM 802 O O . ASP A 1 98 ? 5.076 -1.161 27.879 1.00 29.25 98 ASP A O 1
ATOM 807 N N . LEU A 1 99 ? 5.923 -0.479 25.923 1.00 28.94 99 LEU A N 1
ATOM 808 C CA . LEU A 1 99 ? 6.867 0.518 26.414 1.00 26.07 99 LEU A CA 1
ATOM 809 C C . LEU A 1 99 ?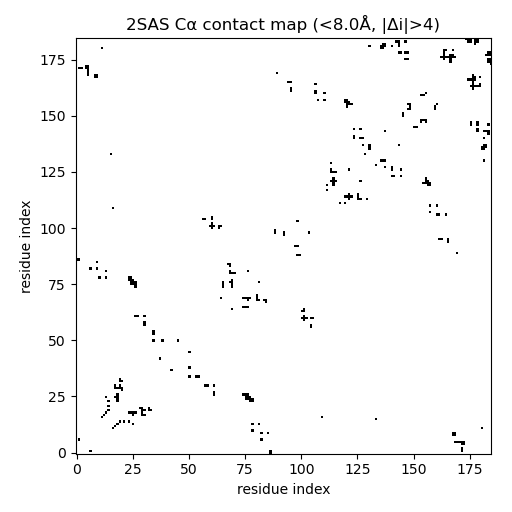 6.083 1.579 27.171 1.00 26.51 99 LEU A C 1
ATOM 810 O O . LEU A 1 99 ? 4.894 1.808 26.823 1.00 27.50 99 LEU A O 1
ATOM 815 N N . PRO A 1 100 ? 6.763 2.222 28.100 1.00 25.02 100 PRO A N 1
ATOM 816 C CA . PRO A 1 100 ? 6.069 3.263 28.862 1.00 24.97 100 PRO A CA 1
ATOM 817 C C . PRO A 1 100 ? 5.726 4.350 27.870 1.00 25.99 100 PRO A C 1
ATOM 818 O O . PRO A 1 100 ? 6.473 4.625 26.915 1.00 26.19 100 PRO A O 1
ATOM 822 N N . ALA A 1 101 ? 4.601 4.986 28.129 1.00 26.31 101 ALA A N 1
ATOM 823 C CA . ALA A 1 101 ? 4.076 6.052 27.326 1.00 25.37 101 ALA A CA 1
ATOM 824 C C . ALA A 1 101 ? 5.044 7.146 26.949 1.00 25.22 101 ALA A C 1
ATOM 825 O O . ALA A 1 101 ? 4.796 7.637 25.816 1.00 25.95 101 ALA A O 1
ATOM 827 N N . TRP A 1 102 ? 6.000 7.531 27.762 1.00 24.30 102 TRP A N 1
ATOM 828 C CA . TRP A 1 102 ? 6.915 8.637 27.406 1.00 22.96 102 TRP A CA 1
ATOM 829 C C . TRP A 1 102 ? 7.639 8.263 26.106 1.00 23.82 102 TRP A C 1
ATOM 830 O O . TRP A 1 102 ? 8.027 9.148 25.344 1.00 22.48 102 TRP A O 1
ATOM 841 N N . CYS A 1 103 ? 7.814 6.947 25.946 1.00 24.53 103 CYS A N 1
ATOM 842 C CA . CYS A 1 103 ? 8.494 6.359 24.777 1.00 25.16 103 CYS A CA 1
ATOM 843 C C . CYS A 1 103 ? 7.731 6.611 23.472 1.00 24.61 103 CYS A C 1
ATOM 844 O O . CYS A 1 103 ? 8.343 6.814 22.427 1.00 23.23 103 CYS A O 1
ATOM 847 N N . GLN A 1 104 ? 6.427 6.554 23.599 1.00 24.82 104 GLN A N 1
ATOM 848 C CA . GLN A 1 104 ? 5.461 6.794 22.516 1.00 24.11 104 GLN A CA 1
ATOM 849 C C . GLN A 1 104 ? 5.628 8.218 22.000 1.00 23.57 104 GLN A C 1
ATOM 850 O O . GLN A 1 104 ? 5.140 8.540 20.912 1.00 24.39 104 GLN A O 1
ATOM 856 N N . ASN A 1 105 ? 6.294 9.097 22.750 1.00 22.44 105 ASN A N 1
ATOM 857 C CA . ASN A 1 105 ? 6.520 10.453 22.223 1.00 22.41 105 ASN A CA 1
ATOM 858 C C . ASN A 1 105 ? 7.986 10.590 21.772 1.00 21.66 105 ASN A C 1
ATOM 859 O O . ASN A 1 105 ? 8.282 11.451 20.922 1.00 20.94 105 ASN A O 1
ATOM 864 N N . ARG A 1 106 ? 8.846 9.809 22.388 1.00 21.42 106 ARG A N 1
ATOM 865 C CA . ARG A 1 106 ? 10.298 9.838 22.066 1.00 21.43 106 ARG A CA 1
ATOM 866 C C . ARG A 1 106 ? 10.455 9.215 20.674 1.00 22.59 106 ARG A C 1
ATOM 867 O O . ARG A 1 106 ? 11.172 9.856 19.867 1.00 22.79 106 ARG A O 1
ATOM 875 N N . ILE A 1 107 ? 9.824 8.077 20.401 1.00 21.98 107 ILE A N 1
ATOM 876 C CA . ILE A 1 107 ? 9.895 7.411 19.098 1.00 22.24 107 ILE A CA 1
ATOM 877 C C . ILE A 1 107 ? 9.595 8.315 17.909 1.00 21.87 107 ILE A C 1
ATOM 878 O O . ILE A 1 107 ? 10.519 8.464 17.084 1.00 20.43 107 ILE A O 1
ATOM 883 N N . PRO A 1 108 ? 8.441 8.936 17.786 1.00 23.25 108 PRO A N 1
ATOM 884 C CA . PRO A 1 108 ? 8.101 9.827 16.655 1.00 22.56 108 PRO A CA 1
ATOM 885 C C . PRO A 1 108 ? 8.975 11.045 16.550 1.00 22.32 108 PRO A C 1
ATOM 886 O O . PRO A 1 108 ? 9.353 11.502 15.439 1.00 21.75 108 PRO A O 1
ATOM 890 N N . PHE A 1 109 ? 9.318 11.552 17.718 1.00 21.42 109 PHE A N 1
ATOM 891 C CA . PHE A 1 109 ? 10.196 12.765 17.798 1.00 20.63 109 PHE A CA 1
ATOM 892 C C . PHE A 1 109 ? 11.541 12.437 17.197 1.00 19.98 109 PHE A C 1
ATOM 893 O O . PHE A 1 109 ? 12.137 13.196 16.366 1.00 20.91 109 PHE A O 1
ATOM 901 N N . LEU A 1 110 ? 12.121 11.326 17.598 1.00 19.32 110 LEU A N 1
ATOM 902 C CA . LEU A 1 110 ? 13.400 10.861 17.057 1.00 19.17 110 LEU A CA 1
ATOM 903 C C . LEU A 1 110 ? 13.254 10.548 15.572 1.00 19.36 110 LEU A C 1
ATOM 904 O O . LEU A 1 110 ? 14.109 10.946 14.777 1.00 20.83 110 LEU A O 1
ATOM 909 N N . PHE A 1 111 ? 12.177 9.864 15.193 1.00 19.08 111 PHE A N 1
ATOM 910 C CA . PHE A 1 111 ? 12.026 9.546 13.760 1.00 18.33 111 PHE A CA 1
ATOM 911 C C . PHE A 1 111 ? 11.953 10.792 12.881 1.00 19.38 111 PHE A C 1
ATOM 912 O O . PHE A 1 111 ? 12.661 10.805 11.860 1.00 21.23 111 PHE A O 1
ATOM 920 N N . LYS A 1 112 ? 11.130 11.757 13.221 1.00 20.12 112 LYS A N 1
ATOM 921 C CA . LYS A 1 112 ? 10.933 12.993 12.445 1.00 18.99 112 LYS A CA 1
ATOM 922 C C . LYS A 1 112 ? 12.163 13.866 12.405 1.00 18.57 112 LYS A C 1
ATOM 923 O O . LYS A 1 112 ? 12.262 14.746 11.531 1.00 19.20 112 LYS A O 1
ATOM 929 N N . GLY A 1 113 ? 13.100 13.665 13.307 1.00 18.01 113 GLY A N 1
ATOM 930 C CA . GLY A 1 113 ? 14.328 14.481 13.278 1.00 17.94 113 GLY A CA 1
ATOM 931 C C . GLY A 1 113 ? 15.323 13.835 12.342 1.00 18.88 113 GLY A C 1
ATOM 932 O O . GLY A 1 113 ? 16.343 14.438 11.979 1.00 18.84 113 GLY A O 1
ATOM 933 N N . MET A 1 114 ? 15.019 12.587 11.988 1.00 20.36 114 MET A N 1
ATOM 934 C CA . MET A 1 114 ? 15.946 11.825 11.089 1.00 20.67 114 MET A CA 1
ATOM 935 C C . MET A 1 114 ? 15.447 12.082 9.659 1.00 20.79 114 MET A C 1
ATOM 936 O O . MET A 1 114 ? 16.226 12.454 8.774 1.00 22.17 114 MET A O 1
ATOM 941 N N . ASP A 1 115 ? 14.152 11.939 9.507 1.00 18.54 115 ASP A N 1
ATOM 942 C CA . ASP A 1 115 ? 13.508 12.172 8.218 1.00 19.92 115 ASP A CA 1
ATOM 943 C C . ASP A 1 115 ? 13.538 13.661 7.905 1.00 21.32 115 ASP A C 1
ATOM 944 O O . ASP A 1 115 ? 12.480 14.298 7.830 1.00 22.38 115 ASP A O 1
ATOM 949 N N . VAL A 1 116 ? 14.704 14.259 7.677 1.00 21.95 116 VAL A N 1
ATOM 950 C CA . VAL A 1 116 ? 14.793 15.680 7.337 1.00 22.65 116 VAL A CA 1
ATOM 951 C C . VAL A 1 116 ? 13.871 16.121 6.188 1.00 24.45 116 VAL A C 1
ATOM 952 O O . VAL A 1 116 ? 13.464 17.329 6.122 1.00 23.86 116 VAL A O 1
ATOM 956 N N . SER A 1 117 ? 13.498 15.208 5.280 1.00 23.79 117 SER A N 1
ATOM 957 C CA . SER A 1 117 ? 12.666 15.590 4.139 1.00 23.92 117 SER A CA 1
ATOM 958 C C . SER A 1 117 ? 11.171 15.500 4.305 1.00 24.30 117 SER A C 1
ATOM 959 O O . SER A 1 117 ? 10.483 15.972 3.340 1.00 26.64 117 SER A O 1
ATOM 962 N N . GLY A 1 118 ? 10.606 14.897 5.339 1.00 21.87 118 GLY A N 1
ATOM 963 C CA . GLY A 1 118 ? 9.165 14.864 5.480 1.00 18.98 118 GLY A CA 1
ATOM 964 C C . GLY A 1 118 ? 8.381 13.836 4.735 1.00 17.48 118 GLY A C 1
ATOM 965 O O . GLY A 1 118 ? 7.128 13.846 4.883 1.00 18.99 118 GLY A O 1
ATOM 966 N N . ASP A 1 119 ? 8.944 12.918 4.015 1.00 16.50 119 ASP A N 1
ATOM 967 C CA . ASP A 1 119 ? 8.215 11.873 3.289 1.00 15.81 119 ASP A CA 1
ATOM 968 C C . ASP A 1 119 ? 7.918 10.683 4.159 1.00 16.19 119 ASP A C 1
ATOM 969 O O . ASP A 1 119 ? 7.247 9.765 3.668 1.00 17.51 119 ASP A O 1
ATOM 974 N N . GLY A 1 120 ? 8.428 10.660 5.386 1.00 17.35 120 GLY A N 1
ATOM 975 C CA . GLY A 1 120 ? 8.090 9.473 6.254 1.00 15.74 120 GLY A CA 1
ATOM 976 C C . GLY A 1 120 ? 8.941 8.270 5.932 1.00 14.42 120 GLY A C 1
ATOM 977 O O . GLY A 1 120 ? 8.518 7.136 6.171 1.00 15.80 120 GLY A O 1
ATOM 978 N N . ILE A 1 121 ? 10.113 8.501 5.385 1.00 13.63 121 ILE A N 1
ATOM 979 C CA . ILE A 1 121 ? 11.069 7.436 5.024 1.00 15.09 121 ILE A CA 1
ATOM 980 C C . ILE A 1 121 ? 12.414 8.017 5.439 1.00 15.68 121 ILE A C 1
ATOM 981 O O . ILE A 1 121 ? 12.446 9.222 5.139 1.00 15.87 121 ILE A O 1
ATOM 986 N N . VAL A 1 122 ? 13.342 7.330 6.054 1.00 15.04 122 VAL A N 1
ATOM 987 C CA . VAL A 1 122 ? 14.622 8.049 6.273 1.00 16.69 122 VAL A CA 1
ATOM 988 C C . VAL A 1 122 ? 15.458 7.328 5.174 1.00 17.41 122 VAL A C 1
ATOM 989 O O . VAL A 1 122 ? 15.583 6.083 5.238 1.00 16.44 122 VAL A O 1
ATOM 993 N N . ASP A 1 123 ? 15.879 8.127 4.199 1.00 16.36 123 ASP A N 1
ATOM 994 C CA . ASP A 1 123 ? 16.633 7.474 3.099 1.00 17.89 123 ASP A CA 1
ATOM 995 C C . ASP A 1 123 ? 18.080 7.399 3.572 1.00 18.08 123 ASP A C 1
ATOM 996 O O . ASP A 1 123 ? 18.250 7.890 4.711 1.00 19.85 123 ASP A O 1
ATOM 1001 N N . LEU A 1 124 ? 18.930 6.859 2.748 1.00 16.43 124 LEU A N 1
ATOM 1002 C CA . LEU A 1 124 ? 20.355 6.694 3.012 1.00 17.07 124 LEU A CA 1
ATOM 1003 C C . LEU A 1 124 ? 21.077 7.990 3.335 1.00 17.48 124 LEU A C 1
ATOM 1004 O O . LEU A 1 124 ? 21.930 8.026 4.233 1.00 18.39 124 LEU A O 1
ATOM 1009 N N . GLU A 1 125 ? 20.830 9.071 2.622 1.00 18.21 125 GLU A N 1
ATOM 1010 C CA . GLU A 1 125 ? 21.505 10.340 2.886 1.00 19.30 125 GLU A CA 1
ATOM 1011 C C . GLU A 1 125 ? 21.073 10.876 4.249 1.00 18.56 125 GLU A C 1
ATOM 1012 O O . GLU A 1 125 ? 21.917 11.383 4.998 1.00 16.66 125 GLU A O 1
ATOM 1018 N N . GLU A 1 126 ? 19.786 10.703 4.533 1.00 18.58 126 GLU A N 1
ATOM 1019 C CA . GLU A 1 126 ? 19.248 11.143 5.851 1.00 18.85 126 GLU A CA 1
ATOM 1020 C C . GLU A 1 126 ? 19.906 10.333 6.943 1.00 20.77 126 GLU A C 1
ATOM 1021 O O . GLU A 1 126 ? 20.413 10.883 7.946 1.00 21.84 126 GLU A O 1
ATOM 1027 N N . PHE A 1 127 ? 20.001 9.016 6.69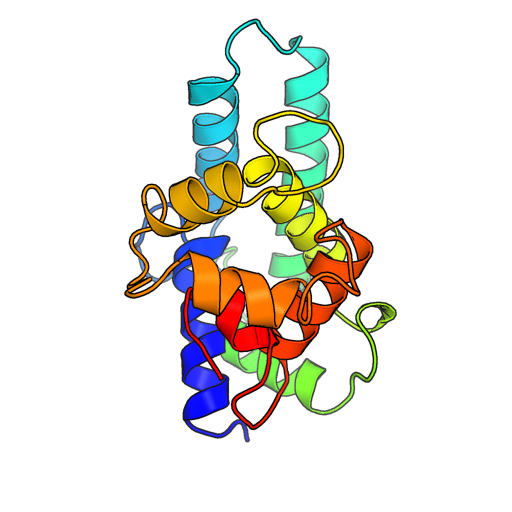9 1.00 21.44 127 PHE A N 1
ATOM 1028 C CA . PHE A 1 127 ? 20.628 8.114 7.673 1.00 21.09 127 PHE A CA 1
ATOM 1029 C C . PHE A 1 127 ? 22.062 8.560 7.884 1.00 21.65 127 PHE A C 1
ATOM 1030 O O . PHE A 1 127 ? 22.524 8.669 9.037 1.00 21.70 127 PHE A O 1
ATOM 1038 N N . GLN A 1 128 ? 22.795 8.739 6.803 1.00 22.21 128 GLN A N 1
ATOM 1039 C CA . GLN A 1 128 ? 24.222 9.187 6.822 1.00 23.99 128 GLN A CA 1
ATOM 1040 C C . GLN A 1 128 ? 24.409 10.465 7.670 1.00 23.73 128 GLN A C 1
ATOM 1041 O O . GLN A 1 128 ? 25.428 10.697 8.318 1.00 23.91 128 GLN A O 1
ATOM 1047 N N . ASN A 1 129 ? 23.459 11.369 7.596 1.00 23.31 129 ASN A N 1
ATOM 1048 C CA . ASN A 1 129 ? 23.415 12.619 8.325 1.00 24.26 129 ASN A CA 1
ATOM 1049 C C . ASN A 1 129 ? 23.104 12.297 9.807 1.00 24.18 129 ASN A C 1
ATOM 1050 O O . ASN A 1 129 ? 23.511 13.013 10.727 1.00 24.68 129 ASN A O 1
ATOM 1055 N N . TYR A 1 130 ? 22.327 11.249 9.996 1.00 23.72 130 TYR A N 1
ATOM 1056 C CA . TYR A 1 130 ? 21.967 10.843 11.387 1.00 23.70 130 TYR A CA 1
ATOM 1057 C C . TYR A 1 130 ? 23.278 10.499 12.098 1.00 24.43 130 TYR A C 1
ATOM 1058 O O . TYR A 1 130 ? 23.553 10.950 13.230 1.00 25.59 130 TYR A O 1
ATOM 1067 N N . CYS A 1 131 ? 24.074 9.696 11.463 1.00 24.92 131 CYS A N 1
ATOM 1068 C CA . CYS A 1 131 ? 25.361 9.193 11.847 1.00 26.52 131 CYS A CA 1
ATOM 1069 C C . CYS A 1 131 ? 26.406 10.302 11.995 1.00 28.19 131 CYS A C 1
ATOM 1070 O O . CYS A 1 131 ? 27.420 10.033 12.657 1.00 29.75 131 CYS A O 1
ATOM 1073 N N . LYS A 1 132 ? 26.251 11.405 11.288 1.00 29.04 132 LYS A N 1
ATOM 1074 C CA . LYS A 1 132 ? 27.243 12.479 11.356 1.00 29.13 132 LYS A CA 1
ATOM 1075 C C . LYS A 1 132 ? 26.827 13.445 12.483 1.00 28.58 132 LYS A C 1
ATOM 1076 O O . LYS A 1 132 ? 27.551 13.565 13.469 1.00 28.49 132 LYS A O 1
ATOM 1082 N N . ASN A 1 133 ? 25.725 14.126 12.252 1.00 28.71 133 ASN A N 1
ATOM 1083 C CA . ASN A 1 133 ? 25.225 15.124 13.230 1.00 28.85 133 ASN A CA 1
ATOM 1084 C C . ASN A 1 133 ? 24.494 14.334 14.296 1.00 29.03 133 ASN A C 1
ATOM 1085 O O . ASN A 1 133 ? 23.290 14.504 14.480 1.00 31.75 133 ASN A O 1
ATOM 1090 N N . PHE A 1 134 ? 25.218 13.498 14.933 1.00 27.59 134 PHE A N 1
ATOM 1091 C CA . PHE A 1 134 ? 24.986 12.498 15.985 1.00 27.67 134 PHE A CA 1
ATOM 1092 C C . PHE A 1 134 ? 26.336 11.769 15.651 1.00 28.01 134 PHE A C 1
ATOM 1093 O O . PHE A 1 134 ? 26.370 11.281 14.476 1.00 28.26 134 PHE A O 1
ATOM 1101 N N . GLN A 1 135 ? 27.250 11.903 16.535 1.00 27.24 135 GLN A N 1
ATOM 1102 C CA . GLN A 1 135 ? 28.612 11.400 16.311 1.00 28.02 135 GLN A CA 1
ATOM 1103 C C . GLN A 1 135 ? 28.804 9.913 16.267 1.00 28.49 135 GLN A C 1
ATOM 1104 O O . GLN A 1 135 ? 29.860 9.490 16.847 1.00 30.93 135 GLN A O 1
ATOM 1110 N N . LEU A 1 136 ? 28.020 9.051 15.675 1.00 28.82 136 LEU A N 1
ATOM 1111 C CA . LEU A 1 136 ? 28.193 7.570 15.670 1.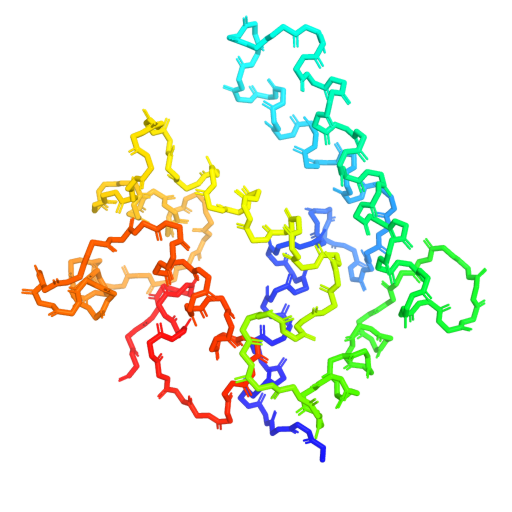00 27.12 136 LEU A CA 1
ATOM 1112 C C . LEU A 1 136 ? 29.233 7.075 14.676 1.00 27.85 136 LEU A C 1
ATOM 1113 O O . LEU A 1 136 ? 29.419 7.724 13.617 1.00 29.40 136 LEU A O 1
ATOM 1118 N N . GLN A 1 137 ? 29.801 5.911 14.972 1.00 27.27 137 GLN A N 1
ATOM 1119 C CA . GLN A 1 137 ? 30.848 5.346 14.129 1.00 27.65 137 GLN A CA 1
ATOM 1120 C C . GLN A 1 137 ? 30.389 4.494 12.970 1.00 28.20 137 GLN A C 1
ATOM 1121 O O . GLN A 1 137 ? 30.760 3.311 12.826 1.00 28.85 137 GLN A O 1
ATOM 1127 N N . CYS A 1 138 ? 29.661 5.078 12.036 1.00 28.28 138 CYS A N 1
ATOM 1128 C CA . CYS A 1 138 ? 29.176 4.392 10.827 1.00 28.23 138 CYS A CA 1
ATOM 1129 C C . CYS A 1 138 ? 30.291 4.147 9.827 1.00 27.89 138 CYS A C 1
ATOM 1130 O O . CYS A 1 138 ? 30.432 5.020 8.936 1.00 29.46 138 CYS A O 1
ATOM 1133 N N . ALA A 1 139 ? 31.035 3.063 9.860 1.00 26.25 139 ALA A N 1
ATOM 1134 C CA . ALA A 1 139 ? 32.153 2.789 8.962 1.00 25.60 139 ALA A CA 1
ATOM 1135 C C . ALA A 1 139 ? 31.836 2.351 7.541 1.00 26.03 139 ALA A C 1
ATOM 1136 O O . ALA A 1 139 ? 32.714 2.281 6.630 1.00 27.83 139 ALA A O 1
ATOM 1138 N N . ASP A 1 140 ? 30.626 1.990 7.285 1.00 24.79 140 ASP A N 1
ATOM 1139 C CA . ASP A 1 140 ? 30.130 1.556 5.935 1.00 22.51 140 ASP A CA 1
ATOM 1140 C C . ASP A 1 140 ? 28.674 1.959 6.125 1.00 20.19 140 ASP A C 1
ATOM 1141 O O . ASP A 1 140 ? 27.969 1.237 6.823 1.00 20.00 140 ASP A O 1
ATOM 1146 N N . VAL A 1 141 ? 28.281 3.130 5.709 1.00 19.93 141 VAL A N 1
ATOM 1147 C CA . VAL A 1 141 ? 26.861 3.538 5.969 1.00 19.27 141 VAL A CA 1
ATOM 1148 C C . VAL A 1 141 ? 25.927 2.672 5.148 1.00 18.71 141 VAL A C 1
ATOM 1149 O O . VAL A 1 141 ? 24.955 2.146 5.732 1.00 19.20 141 VAL A O 1
ATOM 1153 N N . PRO A 1 142 ? 26.156 2.486 3.861 1.00 17.86 142 PRO A N 1
ATOM 1154 C CA . PRO A 1 142 ? 25.339 1.628 3.001 1.00 16.60 142 PRO A CA 1
ATOM 1155 C C . PRO A 1 142 ? 25.151 0.243 3.579 1.00 16.21 142 PRO A C 1
ATOM 1156 O O . PRO A 1 142 ? 24.027 -0.320 3.460 1.00 18.14 142 PRO A O 1
ATOM 1160 N N . ALA A 1 143 ? 26.143 -0.386 4.190 1.00 14.15 143 ALA A N 1
ATOM 1161 C CA . ALA A 1 143 ? 25.956 -1.714 4.801 1.00 13.89 143 ALA A CA 1
ATOM 1162 C C . ALA A 1 143 ? 25.084 -1.641 6.052 1.00 14.64 143 ALA A C 1
ATOM 1163 O O . ALA A 1 143 ? 24.405 -2.607 6.376 1.00 14.97 143 ALA A O 1
ATOM 1165 N N . VAL A 1 144 ? 25.156 -0.547 6.812 1.00 15.99 144 VAL A N 1
ATOM 1166 C CA . VAL A 1 144 ? 24.315 -0.428 8.025 1.00 16.56 144 VAL A CA 1
ATOM 1167 C C . VAL A 1 144 ? 22.900 -0.201 7.520 1.00 17.06 144 VAL A C 1
ATOM 1168 O O . VAL A 1 144 ? 21.919 -0.716 8.052 1.00 19.67 144 VAL A O 1
ATOM 1172 N N . TYR A 1 145 ? 22.791 0.593 6.465 1.00 17.86 145 TYR A N 1
ATOM 1173 C CA . TYR A 1 145 ? 21.424 0.849 5.911 1.00 17.30 145 TYR A CA 1
ATOM 1174 C C . TYR A 1 145 ? 20.803 -0.410 5.354 1.00 17.84 145 TYR A C 1
ATOM 1175 O O . TYR A 1 145 ? 19.575 -0.568 5.347 1.00 18.56 145 TYR A O 1
ATOM 1184 N N . ASN A 1 146 ? 21.598 -1.349 4.853 1.00 19.33 146 ASN A N 1
ATOM 1185 C CA . ASN A 1 146 ? 21.055 -2.604 4.307 1.00 18.48 146 ASN A CA 1
ATOM 1186 C C . ASN A 1 146 ? 20.576 -3.537 5.395 1.00 17.48 146 ASN A C 1
ATOM 1187 O O . ASN A 1 146 ? 19.669 -4.360 5.155 1.00 16.60 146 ASN A O 1
ATOM 1192 N N . VAL A 1 147 ? 21.123 -3.452 6.613 1.00 16.07 147 VAL A N 1
ATOM 1193 C CA . VAL A 1 147 ? 20.588 -4.290 7.707 1.00 14.16 147 VAL A CA 1
ATOM 1194 C C . VAL A 1 147 ? 19.204 -3.723 8.031 1.00 14.75 147 VAL A C 1
ATOM 1195 O O . VAL A 1 147 ? 18.188 -4.401 8.202 1.00 15.13 147 VAL A O 1
ATOM 1199 N N . ILE A 1 148 ? 19.131 -2.369 8.070 1.00 14.71 148 ILE A N 1
ATOM 1200 C CA . ILE A 1 148 ? 17.830 -1.750 8.360 1.00 15.61 148 ILE A CA 1
ATOM 1201 C C . ILE A 1 148 ? 16.744 -2.019 7.314 1.00 16.92 148 ILE A C 1
ATOM 1202 O O . ILE A 1 148 ? 15.552 -2.260 7.626 1.00 17.23 148 ILE A O 1
ATOM 1207 N N . THR A 1 149 ? 17.084 -1.885 6.045 1.00 17.15 149 THR A N 1
ATOM 1208 C CA . THR A 1 149 ? 16.094 -2.083 4.972 1.00 16.86 149 THR A CA 1
ATOM 1209 C C . THR A 1 149 ? 16.042 -3.531 4.563 1.00 18.64 149 THR A C 1
ATOM 1210 O O . THR A 1 149 ? 15.248 -3.908 3.690 1.00 20.36 149 THR A O 1
ATOM 1214 N N . ASP A 1 150 ? 16.861 -4.314 5.249 1.00 19.98 150 ASP A N 1
ATOM 1215 C CA . ASP A 1 150 ? 16.918 -5.770 5.007 1.00 19.85 150 ASP A CA 1
ATOM 1216 C C . ASP A 1 150 ? 17.074 -6.133 3.537 1.00 18.71 150 ASP A C 1
ATOM 1217 O O . ASP A 1 150 ? 16.328 -6.991 3.012 1.00 19.34 150 ASP A O 1
ATOM 1222 N N . GLY A 1 151 ? 18.057 -5.545 2.920 1.00 17.62 151 GLY A N 1
ATOM 1223 C CA . GLY A 1 151 ? 18.363 -5.761 1.490 1.00 16.45 151 GLY A CA 1
ATOM 1224 C C . GLY A 1 151 ? 17.360 -5.144 0.562 1.00 15.27 151 GLY A C 1
ATOM 1225 O O . GLY A 1 151 ? 17.239 -5.579 -0.618 1.00 16.33 151 GLY A O 1
ATOM 1226 N N . GLY A 1 152 ? 16.643 -4.152 1.026 1.00 14.58 152 GLY A N 1
ATOM 1227 C CA . GLY A 1 152 ? 15.641 -3.440 0.197 1.00 14.25 152 GLY A CA 1
ATOM 1228 C C . GLY A 1 152 ? 14.289 -4.057 0.289 1.00 16.45 152 GLY A C 1
ATOM 1229 O O . GLY A 1 152 ? 13.369 -3.626 -0.439 1.00 18.04 152 GLY A O 1
ATOM 1230 N N . LYS A 1 153 ? 14.069 -5.007 1.207 1.00 15.43 153 LYS A N 1
ATOM 1231 C CA . LYS A 1 153 ? 12.788 -5.632 1.366 1.00 14.96 153 LYS A CA 1
ATOM 1232 C C . LYS A 1 153 ? 11.848 -4.749 2.183 1.00 16.92 153 LYS A C 1
ATOM 1233 O O . LYS A 1 153 ? 10.642 -4.755 1.891 1.00 18.53 153 LYS A O 1
ATOM 1239 N N . VAL A 1 154 ? 12.456 -4.054 3.123 1.00 17.57 154 VAL A N 1
ATOM 1240 C CA . VAL A 1 154 ? 11.741 -3.177 4.076 1.00 17.52 154 VAL A CA 1
ATOM 1241 C C . VAL A 1 154 ? 12.081 -1.698 3.960 1.00 16.75 154 VAL A C 1
ATOM 1242 O O . VAL A 1 154 ? 13.252 -1.293 4.000 1.00 17.19 154 VAL A O 1
ATOM 1246 N N . THR A 1 155 ? 11.108 -0.833 3.892 1.00 16.61 155 THR A N 1
ATOM 1247 C CA . THR A 1 155 ? 11.275 0.609 3.857 1.00 16.92 155 THR A CA 1
ATOM 1248 C C . THR A 1 155 ? 11.527 1.082 5.319 1.00 16.79 155 THR A C 1
ATOM 1249 O O . THR A 1 155 ? 10.855 0.591 6.260 1.00 16.36 155 THR A O 1
ATOM 1253 N N . PHE A 1 156 ? 12.466 1.972 5.442 1.00 15.00 156 PHE A N 1
ATOM 1254 C CA . PHE A 1 156 ? 12.848 2.615 6.653 1.00 15.81 156 PHE A CA 1
ATOM 1255 C C . PHE A 1 156 ? 11.766 3.686 6.950 1.00 16.94 156 PHE A C 1
ATOM 1256 O O . PHE A 1 156 ? 11.983 4.885 6.712 1.00 17.27 156 PHE A O 1
ATOM 1264 N N . ASP A 1 157 ? 10.640 3.203 7.453 1.00 16.42 157 ASP A N 1
ATOM 1265 C CA . ASP A 1 157 ? 9.587 4.167 7.822 1.00 18.50 157 ASP A CA 1
ATOM 1266 C C . ASP A 1 157 ? 9.412 4.101 9.348 1.00 20.45 157 ASP A C 1
ATOM 1267 O O . ASP A 1 157 ? 10.239 3.454 10.049 1.00 21.11 157 ASP A O 1
ATOM 1272 N N . LEU A 1 158 ? 8.391 4.770 9.859 1.00 20.61 158 LEU A N 1
ATOM 1273 C CA . LEU A 1 158 ? 8.039 4.867 11.273 1.00 19.31 158 LEU A CA 1
ATOM 1274 C C . LEU A 1 158 ? 7.801 3.477 11.877 1.00 18.44 158 LEU A C 1
ATOM 1275 O O . LEU A 1 158 ? 8.310 3.221 12.972 1.00 17.83 158 LEU A O 1
ATOM 1280 N N . ASN A 1 159 ? 7.108 2.590 11.165 1.00 17.43 159 ASN A N 1
ATOM 1281 C CA . ASN A 1 159 ? 6.911 1.254 11.742 1.00 17.44 159 ASN A CA 1
ATOM 1282 C C . ASN A 1 159 ? 8.211 0.479 11.765 1.00 17.68 159 ASN A C 1
ATOM 1283 O O . ASN A 1 159 ? 8.226 -0.491 12.543 1.00 20.09 159 ASN A O 1
ATOM 1288 N N . ARG A 1 160 ? 9.180 0.863 10.969 1.00 16.58 160 ARG A N 1
ATOM 1289 C CA . ARG A 1 160 ? 10.466 0.156 10.935 1.00 16.34 160 ARG A CA 1
ATOM 1290 C C . ARG A 1 160 ? 11.280 0.699 12.137 1.00 17.04 160 ARG A C 1
ATOM 1291 O O . ARG A 1 160 ? 11.857 -0.100 12.855 1.00 18.02 160 ARG A O 1
ATOM 1299 N N . TYR A 1 161 ? 11.176 2.000 12.280 1.00 17.20 161 TYR A N 1
ATOM 1300 C CA . TYR A 1 161 ? 11.804 2.776 13.310 1.00 19.60 161 TYR A CA 1
ATOM 1301 C C . TYR A 1 161 ? 11.465 2.194 14.709 1.00 18.93 161 TYR A C 1
ATOM 1302 O O . TYR A 1 161 ? 12.410 1.833 15.421 1.00 18.76 161 TYR A O 1
ATOM 1311 N N . LYS A 1 162 ? 10.196 2.176 14.993 1.00 18.26 162 LYS A N 1
ATOM 1312 C CA . LYS A 1 162 ? 9.544 1.643 16.150 1.00 19.30 162 LYS A CA 1
ATOM 1313 C C . LYS A 1 162 ? 10.132 0.259 16.520 1.00 19.59 162 LYS A C 1
ATOM 1314 O O . LYS A 1 162 ? 10.401 0.058 17.696 1.00 19.68 162 LYS A O 1
ATOM 1320 N N . GLU A 1 163 ? 10.303 -0.607 15.541 1.00 19.92 163 GLU A N 1
ATOM 1321 C CA . GLU A 1 163 ? 10.790 -1.974 15.729 1.00 20.59 163 GLU A CA 1
ATOM 1322 C C . GLU A 1 163 ? 12.222 -1.960 16.238 1.00 19.21 163 GLU A C 1
ATOM 1323 O O . GLU A 1 163 ? 12.602 -2.727 17.122 1.00 17.74 163 GLU A O 1
ATOM 1329 N N . LEU A 1 164 ? 13.002 -1.096 15.577 1.00 17.30 164 LEU A N 1
ATOM 1330 C CA . LEU A 1 164 ? 14.427 -0.972 15.921 1.00 15.72 164 LEU A CA 1
ATOM 1331 C C . LEU A 1 164 ? 14.601 -0.282 17.253 1.00 16.68 164 LEU A C 1
ATOM 1332 O O . LEU A 1 164 ? 15.417 -0.705 18.089 1.00 16.30 164 LEU A O 1
ATOM 1337 N N . TYR A 1 165 ? 13.809 0.767 17.486 1.00 17.18 165 TYR A N 1
ATOM 1338 C CA . TYR A 1 165 ? 13.928 1.448 18.812 1.00 17.93 165 TYR A CA 1
ATOM 1339 C C . TYR A 1 165 ? 13.714 0.405 19.923 1.00 16.22 165 TYR A C 1
ATOM 1340 O O . TYR A 1 165 ? 14.577 0.290 20.801 1.00 14.63 165 TYR A O 1
ATOM 1349 N N . TYR A 1 166 ? 12.668 -0.387 19.762 1.00 15.95 166 TYR A N 1
ATOM 1350 C CA . TYR A 1 166 ? 12.291 -1.466 20.665 1.00 16.27 166 TYR A CA 1
ATOM 1351 C C . TYR A 1 166 ? 13.446 -2.418 20.940 1.00 17.09 166 TYR A C 1
ATOM 1352 O O . TYR A 1 166 ? 13.729 -2.818 22.083 1.00 19.09 166 TYR A O 1
ATOM 1361 N N . ARG A 1 167 ? 14.110 -2.819 19.871 1.00 16.87 167 ARG A N 1
ATOM 1362 C CA . ARG A 1 167 ? 15.218 -3.781 19.989 1.00 15.64 167 ARG A CA 1
ATOM 1363 C C . ARG A 1 167 ? 16.454 -3.167 20.623 1.00 14.11 167 ARG A C 1
ATOM 1364 O O . ARG A 1 167 ? 17.213 -3.938 21.241 1.00 14.05 167 ARG A O 1
ATOM 1372 N N . LEU A 1 168 ? 16.626 -1.902 20.416 1.00 14.14 168 LEU A N 1
ATOM 1373 C CA . LEU A 1 168 ? 17.748 -1.138 20.966 1.00 17.30 168 LEU A CA 1
ATOM 1374 C C . LEU A 1 168 ? 17.607 -1.102 22.507 1.00 17.56 168 LEU A C 1
ATOM 1375 O O . LEU A 1 168 ? 18.559 -1.180 23.250 1.00 17.32 168 LEU A O 1
ATOM 1380 N N . LEU A 1 169 ? 16.358 -0.885 22.924 1.00 18.49 169 LEU A N 1
ATOM 1381 C CA . LEU A 1 169 ? 16.020 -0.782 24.333 1.00 18.86 169 LEU A CA 1
ATOM 1382 C C . LEU A 1 169 ? 15.980 -2.159 25.025 1.00 17.84 169 LEU A C 1
ATOM 1383 O O . LEU A 1 169 ? 16.386 -2.235 26.209 1.00 17.39 169 LEU A O 1
ATOM 1388 N N . THR A 1 170 ? 15.501 -3.188 24.366 1.00 15.79 170 THR A N 1
ATOM 1389 C CA . THR A 1 170 ? 15.362 -4.471 25.072 1.00 15.76 170 THR A CA 1
ATOM 1390 C C . THR A 1 170 ?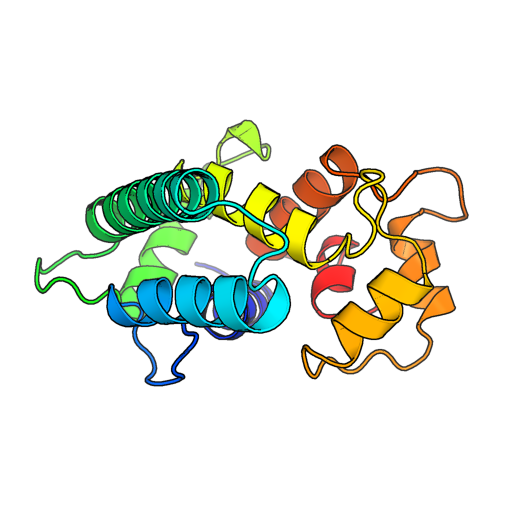 16.128 -5.702 24.779 1.00 16.95 170 THR A C 1
ATOM 1391 O O . THR A 1 170 ? 16.324 -6.502 25.770 1.00 17.91 170 THR A O 1
ATOM 1395 N N . SER A 1 171 ? 16.708 -5.917 23.609 1.00 17.29 171 SER A N 1
ATOM 1396 C CA . SER A 1 171 ? 17.392 -7.180 23.328 1.00 16.92 171 SER A CA 1
ATOM 1397 C C . SER A 1 171 ? 18.615 -7.407 24.190 1.00 17.18 171 SER A C 1
ATOM 1398 O O . SER A 1 171 ? 19.391 -6.489 24.409 1.00 17.50 171 SER A O 1
ATOM 1401 N N . PRO A 1 172 ? 18.730 -8.670 24.569 1.00 16.56 172 PRO A N 1
ATOM 1402 C CA . PRO A 1 172 ? 19.876 -9.092 25.372 1.00 15.58 172 PRO A CA 1
ATOM 1403 C C . PRO A 1 172 ? 21.007 -9.449 24.436 1.00 15.71 172 PRO A C 1
ATOM 1404 O O . PRO A 1 172 ? 22.055 -9.894 24.931 1.00 17.41 172 PRO A O 1
ATOM 1408 N N . ALA A 1 173 ? 20.869 -9.260 23.133 1.00 15.27 173 ALA A N 1
ATOM 1409 C CA . ALA A 1 173 ? 21.845 -9.581 22.110 1.00 15.07 173 ALA A CA 1
ATOM 1410 C C . ALA A 1 173 ? 21.830 -8.669 20.892 1.00 14.84 173 ALA A C 1
ATOM 1411 O O . ALA A 1 173 ? 20.733 -8.284 20.480 1.00 14.06 173 ALA A O 1
ATOM 1413 N N . ALA A 1 174 ? 22.995 -8.493 20.298 1.00 14.30 174 ALA A N 1
ATOM 1414 C CA . ALA A 1 174 ? 23.181 -7.664 19.101 1.00 15.02 174 ALA A CA 1
ATOM 1415 C C . ALA A 1 174 ? 22.284 -8.090 17.960 1.00 17.59 174 ALA A C 1
ATOM 1416 O O . ALA A 1 174 ? 22.307 -9.241 17.502 1.00 20.18 174 ALA A O 1
ATOM 1418 N N . ASP A 1 175 ? 21.444 -7.153 17.513 1.00 17.99 175 ASP A N 1
ATOM 1419 C CA . ASP A 1 175 ? 20.489 -7.422 16.412 1.00 16.74 175 ASP A CA 1
ATOM 1420 C C . ASP A 1 175 ? 20.357 -6.090 15.662 1.00 17.13 175 ASP A C 1
ATOM 1421 O O . ASP A 1 175 ? 21.121 -5.133 15.944 1.00 17.87 175 ASP A O 1
ATOM 1426 N N . ALA A 1 176 ? 19.404 -6.019 14.781 1.00 16.18 176 ALA A N 1
ATOM 1427 C CA . ALA A 1 176 ? 19.122 -4.833 13.980 1.00 16.18 176 ALA A CA 1
ATOM 1428 C C . ALA A 1 176 ? 18.934 -3.567 14.785 1.00 15.56 176 ALA A C 1
ATOM 1429 O O . ALA A 1 176 ? 19.183 -2.484 14.165 1.00 15.98 176 ALA A O 1
ATOM 1431 N N . GLY A 1 177 ? 18.487 -3.659 16.036 1.00 15.12 177 GLY A N 1
ATOM 1432 C CA . GLY A 1 177 ? 18.266 -2.401 16.852 1.00 12.78 177 GLY A CA 1
ATOM 1433 C C . GLY A 1 177 ? 19.619 -1.728 16.981 1.00 13.34 177 GLY A C 1
ATOM 1434 O O . GLY A 1 177 ? 19.773 -0.524 17.215 1.00 15.97 177 GLY A O 1
ATOM 1435 N N . ASN A 1 178 ? 20.711 -2.444 16.795 1.00 12.59 178 ASN A N 1
ATOM 1436 C CA . ASN A 1 178 ? 22.039 -1.852 16.861 1.00 14.14 178 ASN A CA 1
ATOM 1437 C C . ASN A 1 178 ? 22.307 -0.770 15.792 1.00 14.95 178 ASN A C 1
ATOM 1438 O O . ASN A 1 178 ? 23.265 -0.026 16.028 1.00 16.28 178 ASN A O 1
ATOM 1443 N N . THR A 1 179 ? 21.598 -0.748 14.713 1.00 16.14 179 THR A N 1
ATOM 1444 C CA . THR A 1 179 ? 21.746 0.176 13.572 1.00 15.90 179 THR A CA 1
ATOM 1445 C C . THR A 1 179 ? 21.526 1.627 13.922 1.00 15.66 179 THR A C 1
ATOM 1446 O O . THR A 1 179 ? 22.106 2.509 13.266 1.00 15.92 179 THR A O 1
ATOM 1450 N N . LEU A 1 180 ? 20.788 1.793 15.013 1.00 16.34 180 LEU A N 1
ATOM 1451 C CA . LEU A 1 180 ? 20.463 3.126 15.530 1.00 15.96 180 LEU A CA 1
ATOM 1452 C C . LEU A 1 180 ? 21.667 3.718 16.233 1.00 16.13 180 LEU A C 1
ATOM 1453 O O . LEU A 1 180 ? 21.722 4.923 16.484 1.00 16.85 180 LEU A O 1
ATOM 1458 N N . MET A 1 181 ? 22.661 2.915 16.533 1.00 17.42 181 MET A N 1
ATOM 1459 C CA . MET A 1 181 ? 23.881 3.410 17.213 1.00 18.29 181 MET A CA 1
ATOM 1460 C C . MET A 1 181 ? 24.936 3.504 16.091 1.00 18.82 181 MET A C 1
ATOM 1461 O O . MET A 1 181 ? 26.115 3.787 16.271 1.00 18.04 181 MET A O 1
ATOM 1466 N N . GLY A 1 182 ? 24.392 3.223 14.894 1.00 19.08 182 GLY A N 1
ATOM 1467 C CA . GLY A 1 182 ? 25.142 3.278 13.655 1.00 18.16 182 GLY A CA 1
ATOM 1468 C C . GLY A 1 182 ? 25.990 2.029 13.486 1.00 17.66 182 GLY A C 1
ATOM 1469 O O . GLY A 1 182 ? 26.997 2.065 12.770 1.00 18.17 182 GLY A O 1
ATOM 1470 N N . GLN A 1 183 ? 25.601 0.943 14.133 1.00 17.11 183 GLN A N 1
ATOM 1471 C CA . GLN A 1 183 ? 26.457 -0.257 13.928 1.00 17.66 183 GLN A CA 1
ATOM 1472 C C . GLN A 1 183 ? 25.766 -1.448 13.354 1.00 16.37 183 GLN A C 1
ATOM 1473 O O . GLN A 1 183 ? 24.548 -1.632 13.412 1.00 15.50 183 GLN A O 1
ATOM 1479 N N . LYS A 1 184 ? 26.584 -2.295 12.736 1.00 16.85 184 LYS A N 1
ATOM 1480 C CA . LYS A 1 184 ? 26.007 -3.536 12.139 1.00 19.50 184 LYS A CA 1
ATOM 1481 C C . LYS A 1 184 ? 25.954 -4.613 13.224 1.00 20.14 184 LYS A C 1
ATOM 1482 O O . LYS A 1 184 ? 26.891 -4.742 14.019 1.00 20.49 184 LYS A O 1
ATOM 1488 N N . PRO A 1 185 ? 24.889 -5.411 13.230 1.00 20.22 185 PRO A N 1
ATOM 1489 C CA . PRO A 1 185 ? 24.777 -6.486 14.212 1.00 20.10 185 PRO A CA 1
ATOM 1490 C C . PRO A 1 185 ? 25.757 -7.609 13.922 1.00 21.26 185 PRO A C 1
ATOM 1491 O O . PRO A 1 185 ? 25.471 -8.516 13.088 1.00 24.86 185 PRO A O 1
#

Solvent-accessible surface area: 9499 Å² total; per-residue (Å²): 107,18,68,115,43,11,72,114,0,0,79,26,1,0,36,62,3,0,3,28,48,136,83,43,19,0,50,64,60,0,5,100,49,2,15,81,123,57,109,101,108,40,144,76,96,42,62,100,66,65,24,127,74,32,80,52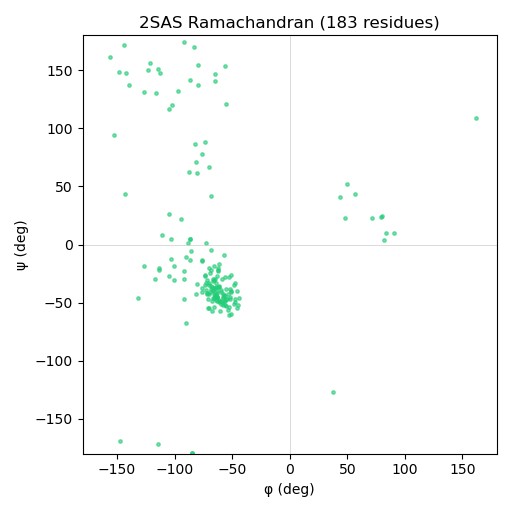,38,4,77,96,2,18,145,38,0,52,70,84,2,10,129,99,169,73,84,37,0,30,51,115,26,0,34,53,4,0,64,105,14,35,78,118,23,165,48,25,91,80,9,8,52,3,0,79,32,2,3,30,38,19,8,139,59,8,12,122,72,66,89,31,64,0,50,66,99,2,0,67,65,11,7,147,140,49,143,17,150,23,102,68,20,69,33,0,29,73,45,0,11,60,63,63,169,52,79,0,43,56,90,27,1,69,88,1,1,37,100,0,0,17,17,89,60,58,27,18,0,0,0,0,22,1,80,85,90

InterPro domains:
  IPR002048 EF-hand domain [PS50222] (102-137)
  IPR011992 EF-hand domain pair [SSF47473] (2-183)
  IPR018247 EF-Hand 1, calcium-binding site [PS00018] (19-31)
  IPR018247 EF-Hand 1, calcium-binding site [PS00018] (70-82)
  IPR018247 EF-Hand 1, calcium-binding site [PS00018] (115-127)

B-factor: mean 20.92, std 4.92, range [9.66, 38.2]

Secondary structure (DSSP, 8-state):
---HHHHHHHHHHIIIII-TT-SSEE-HHHHHHHHHHHHHHHGGGS-HHHHHHHHHHHHHHHHHHHHHH-TT-SS-EEHHHHHHHHHHHHHT--SGGGS-TTHHHHHHHHHHHH-TTSSS---HHHHHHHTTSS----SSHHHHHHHHHTTTTS--SHHHHHHHHHHHHH-SS-SGGGGGGT---

Nearest PDB structures (foldseek):
  2sas-assembly1_A-2  TM=1.005E+00  e=2.629E-28  Branchiostoma lanceolatum
  4ndd-assembly2_B  TM=8.649E-01  e=6.569E-11  Doryteuthis pealeii
  4ndb-assembly2_B  TM=8.676E-01  e=1.826E-10  Doryteuthis pealeii
  4ndc-assembly2_B  TM=8.610E-01  e=3.119E-10  Doryteuthis pealeii
  5f6t-assembly1_A  TM=8.209E-01  e=4.604E-10  Doryteuthis pealeii